Protein AF-A0A6P1SXC9-F1 (afdb_monomer)

Organism: NCBI:txid2683284

Structure (mmCIF, N/CA/C/O backbone):
data_AF-A0A6P1SXC9-F1
#
_entry.id   AF-A0A6P1SXC9-F1
#
loop_
_atom_site.group_PDB
_atom_site.id
_atom_site.type_symbol
_atom_site.label_atom_id
_atom_site.label_alt_id
_atom_site.label_comp_id
_atom_site.label_asym_id
_atom_site.label_entity_id
_atom_site.label_seq_id
_atom_site.pdbx_PDB_ins_code
_atom_site.Cartn_x
_atom_site.Cartn_y
_atom_site.Cartn_z
_atom_site.occupancy
_atom_site.B_iso_or_equiv
_atom_site.auth_seq_id
_atom_site.auth_comp_id
_atom_site.auth_asym_id
_atom_site.auth_atom_id
_atom_site.pdbx_PDB_model_num
ATOM 1 N N . MET A 1 1 ? -7.356 16.747 -55.863 1.00 46.91 1 MET A N 1
ATOM 2 C CA . MET A 1 1 ? -5.887 16.822 -55.663 1.00 46.91 1 MET A CA 1
ATOM 3 C C . MET A 1 1 ? -5.458 17.311 -54.272 1.00 46.91 1 MET A C 1
ATOM 5 O O . MET A 1 1 ? -4.449 16.839 -53.779 1.00 46.91 1 MET A O 1
ATOM 9 N N . PHE A 1 2 ? -6.205 18.170 -53.565 1.00 45.62 2 PHE A N 1
ATOM 10 C CA . PHE A 1 2 ? -5.806 18.625 -52.213 1.00 45.62 2 PHE A CA 1
ATOM 11 C C . PHE A 1 2 ? -5.822 17.536 -51.119 1.00 45.62 2 PHE A C 1
ATOM 13 O O . PHE A 1 2 ? -5.069 17.607 -50.150 1.00 45.62 2 PHE A O 1
ATOM 20 N N . ARG A 1 3 ? -6.635 16.484 -51.289 1.00 46.78 3 ARG A N 1
ATOM 21 C CA . ARG A 1 3 ? -6.726 15.356 -50.346 1.00 46.78 3 ARG A CA 1
ATOM 22 C C . ARG A 1 3 ? -5.487 14.452 -50.384 1.00 46.78 3 ARG A C 1
ATOM 24 O O . ARG A 1 3 ? -5.046 14.006 -49.336 1.00 46.78 3 ARG A O 1
ATOM 31 N N . THR A 1 4 ? -4.889 14.243 -51.559 1.00 53.31 4 THR A N 1
ATOM 32 C CA . THR A 1 4 ? -3.663 13.442 -51.724 1.00 53.31 4 THR A CA 1
ATOM 33 C C . THR A 1 4 ? -2.427 14.181 -51.212 1.00 53.31 4 THR A C 1
ATOM 35 O O . THR A 1 4 ? -1.572 13.561 -50.590 1.00 53.31 4 THR A O 1
ATOM 38 N N . LEU A 1 5 ? -2.367 15.509 -51.374 1.00 47.94 5 LEU A N 1
ATOM 39 C CA . LEU A 1 5 ? -1.286 16.340 -50.831 1.00 47.94 5 LEU A CA 1
ATOM 40 C C . LEU A 1 5 ? -1.284 16.359 -49.289 1.00 47.94 5 LEU A C 1
ATOM 42 O O . LEU A 1 5 ? -0.229 16.242 -48.674 1.00 47.94 5 LEU A O 1
ATOM 46 N N . ASN A 1 6 ? -2.463 16.425 -48.657 1.00 42.81 6 ASN A N 1
ATOM 47 C CA . ASN A 1 6 ? -2.605 16.381 -47.194 1.00 42.81 6 ASN A CA 1
ATOM 48 C C . ASN A 1 6 ? -2.262 14.991 -46.614 1.00 42.81 6 ASN A C 1
ATOM 50 O O . ASN A 1 6 ? -1.633 14.885 -45.563 1.00 42.81 6 ASN A O 1
ATOM 54 N N . THR A 1 7 ? -2.607 13.911 -47.323 1.00 53.78 7 THR A N 1
ATOM 55 C CA . THR A 1 7 ? -2.197 12.546 -46.951 1.00 53.78 7 THR A CA 1
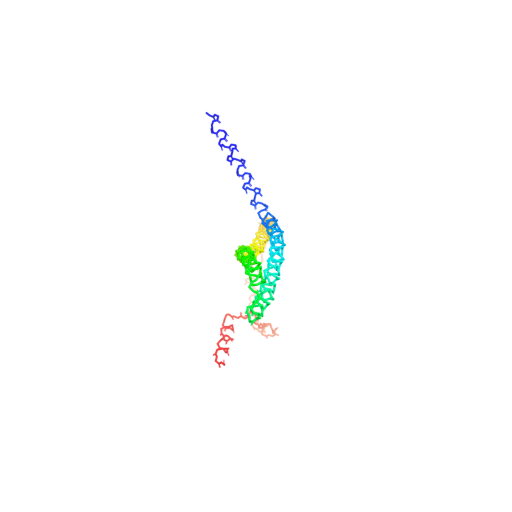ATOM 56 C C . THR A 1 7 ? -0.693 12.332 -47.126 1.00 53.78 7 THR A C 1
ATOM 58 O O . THR A 1 7 ? -0.074 11.696 -46.279 1.00 53.78 7 THR A O 1
ATOM 61 N N . LEU A 1 8 ? -0.076 12.900 -48.168 1.00 51.50 8 LEU A N 1
ATOM 62 C CA . LEU A 1 8 ? 1.375 12.847 -48.361 1.00 51.50 8 LEU A CA 1
ATOM 63 C C . LEU A 1 8 ? 2.134 13.691 -47.333 1.00 51.50 8 LEU A C 1
ATOM 65 O O . LEU A 1 8 ? 3.163 13.228 -46.859 1.00 51.50 8 LEU A O 1
ATOM 69 N N . MET A 1 9 ? 1.628 14.865 -46.932 1.00 47.53 9 MET A N 1
ATOM 70 C CA . MET A 1 9 ? 2.223 15.657 -45.845 1.00 47.53 9 MET A CA 1
ATOM 71 C C . MET A 1 9 ? 2.080 14.973 -44.485 1.00 47.53 9 MET A C 1
ATOM 73 O O . MET A 1 9 ? 3.062 14.895 -43.758 1.00 47.53 9 MET A O 1
ATOM 77 N N . ARG A 1 10 ? 0.911 14.409 -44.148 1.00 49.03 10 ARG A N 1
ATOM 78 C CA . ARG A 1 10 ? 0.750 13.595 -42.927 1.00 49.03 10 ARG A CA 1
ATOM 79 C C . ARG A 1 10 ? 1.613 12.338 -42.957 1.00 49.03 10 ARG A C 1
ATOM 81 O O . ARG A 1 10 ? 2.210 12.000 -41.949 1.00 49.03 10 ARG A O 1
ATOM 88 N N . GLY A 1 11 ? 1.730 11.684 -44.111 1.00 47.75 11 GLY A N 1
ATOM 89 C CA . GLY A 1 11 ? 2.610 10.533 -44.300 1.00 47.75 11 GLY A CA 1
ATOM 90 C C . GLY A 1 11 ? 4.098 10.896 -44.320 1.00 47.75 11 GLY A C 1
ATOM 91 O O . GLY A 1 11 ? 4.928 10.067 -43.978 1.00 47.75 11 GLY A O 1
ATOM 92 N N . ALA A 1 12 ? 4.478 12.109 -44.723 1.00 52.59 12 ALA A N 1
ATOM 93 C CA . ALA A 1 12 ? 5.856 12.601 -44.659 1.00 52.59 12 ALA A CA 1
ATOM 94 C C . ALA A 1 12 ? 6.221 13.077 -43.247 1.00 52.59 12 ALA A C 1
ATOM 96 O O . ALA A 1 12 ? 7.320 12.787 -42.797 1.00 52.59 12 ALA A O 1
ATOM 97 N N . ALA A 1 13 ? 5.296 13.726 -42.535 1.00 50.97 13 ALA A N 1
ATOM 98 C CA . ALA A 1 13 ? 5.441 14.069 -41.124 1.00 50.97 13 ALA A CA 1
ATOM 99 C C . ALA A 1 13 ? 5.528 12.806 -40.258 1.00 50.97 13 ALA A C 1
ATOM 101 O O . ALA A 1 13 ? 6.451 12.701 -39.468 1.00 50.97 13 ALA A O 1
ATOM 102 N N . ALA A 1 14 ? 4.667 11.808 -40.493 1.00 53.22 14 ALA A N 1
ATOM 103 C CA . ALA A 1 14 ? 4.742 10.509 -39.823 1.00 53.22 14 ALA A CA 1
ATOM 104 C C . ALA A 1 14 ? 6.048 9.764 -40.142 1.00 53.22 14 ALA A C 1
ATOM 106 O O . ALA A 1 14 ? 6.669 9.237 -39.234 1.00 53.22 14 ALA A O 1
ATOM 107 N N . ARG A 1 15 ? 6.520 9.783 -41.400 1.00 52.72 15 ARG A N 1
ATOM 108 C CA . ARG A 1 15 ? 7.812 9.177 -41.782 1.00 52.72 15 ARG A CA 1
ATOM 109 C C . ARG A 1 15 ? 9.021 9.928 -41.229 1.00 52.72 15 ARG A C 1
ATOM 111 O O . ARG A 1 15 ? 10.032 9.303 -40.934 1.00 52.72 15 ARG A O 1
ATOM 118 N N . GLN A 1 16 ? 8.954 11.254 -41.104 1.00 50.78 16 GLN A N 1
ATOM 119 C CA . GLN A 1 16 ? 10.001 12.026 -40.435 1.00 50.78 16 GLN A CA 1
ATOM 120 C C . GLN A 1 16 ? 9.975 11.807 -38.924 1.00 50.78 16 GLN A C 1
ATOM 122 O O . GLN A 1 16 ? 11.036 11.700 -38.326 1.00 50.78 16 GLN A O 1
ATOM 127 N N . GLU A 1 17 ? 8.798 11.684 -38.317 1.00 54.38 17 GLU A N 1
ATOM 128 C CA . GLU A 1 17 ? 8.635 11.345 -36.906 1.00 54.38 17 GLU A CA 1
ATOM 129 C C . GLU A 1 17 ? 9.135 9.919 -36.623 1.00 54.38 17 GLU A C 1
ATOM 131 O O . GLU A 1 17 ? 9.951 9.751 -35.728 1.00 54.38 17 GLU A O 1
ATOM 136 N N . GLU A 1 18 ? 8.789 8.925 -37.449 1.00 54.72 18 GLU A N 1
ATOM 137 C CA . GLU A 1 18 ? 9.357 7.564 -37.415 1.00 54.72 18 GLU A CA 1
ATOM 138 C C . GLU A 1 18 ? 10.876 7.573 -37.598 1.00 54.72 18 GLU A C 1
ATOM 140 O O . GLU A 1 18 ? 11.586 6.966 -36.807 1.00 54.72 18 GLU A O 1
ATOM 145 N N . ALA A 1 19 ? 11.410 8.309 -38.577 1.00 58.41 19 ALA A N 1
ATOM 146 C CA . ALA A 1 19 ? 12.854 8.374 -38.806 1.00 58.41 19 ALA A CA 1
ATOM 147 C C . ALA A 1 19 ? 13.611 9.075 -37.661 1.00 58.41 19 ALA A C 1
ATOM 149 O O . ALA A 1 19 ? 14.761 8.734 -37.371 1.00 58.41 19 ALA A O 1
ATOM 150 N N . LEU A 1 20 ? 12.989 10.061 -37.007 1.00 54.94 20 LEU A N 1
ATOM 151 C CA . LEU A 1 20 ? 13.527 10.713 -35.812 1.00 54.94 20 LEU A CA 1
ATOM 152 C C . LEU A 1 20 ? 13.443 9.784 -34.597 1.00 54.94 20 LEU A C 1
ATOM 154 O O . LEU A 1 20 ? 14.427 9.663 -33.868 1.00 54.94 20 LEU A O 1
ATOM 158 N N . VAL A 1 21 ? 12.317 9.095 -34.407 1.00 60.69 21 VAL A N 1
ATOM 159 C CA . VAL A 1 21 ? 12.133 8.089 -33.356 1.00 60.69 21 VAL A CA 1
ATOM 160 C C . VAL A 1 21 ? 13.137 6.957 -33.534 1.00 60.69 21 VAL A C 1
ATOM 162 O O . VAL A 1 21 ? 13.817 6.645 -32.573 1.00 60.69 21 VAL A O 1
ATOM 165 N N . ASP A 1 22 ? 13.347 6.426 -34.735 1.00 63.16 22 ASP A N 1
ATOM 166 C CA . ASP A 1 22 ? 14.348 5.388 -35.018 1.00 63.16 22 ASP A CA 1
ATOM 167 C C . ASP A 1 22 ? 15.783 5.865 -34.768 1.00 63.16 22 ASP A C 1
ATOM 169 O O . ASP A 1 22 ? 16.652 5.095 -34.345 1.00 63.16 22 ASP A O 1
ATOM 173 N N . ARG A 1 23 ? 16.057 7.152 -35.017 1.00 66.38 23 ARG A N 1
ATOM 174 C CA . ARG A 1 23 ? 17.371 7.754 -34.762 1.00 66.38 23 ARG A CA 1
ATOM 175 C C . ARG A 1 23 ? 17.649 7.927 -33.269 1.00 66.38 23 ARG A C 1
ATOM 177 O O . ARG A 1 23 ? 18.798 7.763 -32.864 1.00 66.38 23 ARG A O 1
ATOM 184 N N . PHE A 1 24 ? 16.623 8.245 -32.483 1.00 72.81 24 PHE A N 1
ATOM 185 C CA . PHE A 1 24 ? 16.708 8.485 -31.039 1.00 72.81 24 PHE A CA 1
ATOM 186 C C . PHE A 1 24 ? 16.075 7.365 -30.199 1.00 72.81 24 PHE A C 1
ATOM 188 O O . PHE A 1 24 ? 15.867 7.546 -29.003 1.00 72.81 24 PHE A O 1
ATOM 195 N N . ALA A 1 25 ? 15.778 6.203 -30.787 1.00 76.69 25 ALA A N 1
ATOM 196 C CA . ALA A 1 25 ? 14.977 5.154 -30.150 1.00 76.69 25 ALA A CA 1
ATOM 197 C C . ALA A 1 25 ? 15.617 4.655 -28.853 1.00 76.69 25 ALA A C 1
ATOM 199 O O . ALA A 1 25 ? 14.931 4.466 -27.850 1.00 76.69 25 ALA A O 1
ATOM 200 N N . VAL A 1 26 ? 16.942 4.488 -28.865 1.00 79.81 26 VAL A N 1
ATOM 201 C CA . VAL A 1 26 ? 17.725 4.066 -27.696 1.00 79.81 26 VAL A CA 1
ATOM 202 C C . VAL A 1 26 ? 17.679 5.130 -26.597 1.00 79.81 26 VAL A C 1
ATOM 204 O O . VAL A 1 26 ? 17.379 4.804 -25.452 1.00 79.81 26 VAL A O 1
ATOM 207 N N . ASP A 1 27 ? 17.894 6.401 -26.946 1.00 81.12 27 ASP A N 1
ATOM 208 C CA . ASP A 1 27 ? 17.880 7.511 -25.985 1.00 81.12 27 ASP A CA 1
ATOM 209 C C . ASP A 1 27 ? 16.478 7.719 -25.386 1.00 81.12 27 ASP A C 1
ATOM 211 O O . ASP A 1 27 ? 16.322 7.943 -24.183 1.00 81.12 27 ASP A O 1
ATOM 215 N N . LEU A 1 28 ? 15.435 7.590 -26.212 1.00 84.38 28 LEU A N 1
ATOM 216 C CA . LEU A 1 28 ? 14.043 7.657 -25.779 1.00 84.38 28 LEU A CA 1
ATOM 217 C C . LEU A 1 28 ? 13.693 6.485 -24.854 1.00 84.38 28 LEU A C 1
ATOM 219 O O . LEU A 1 28 ? 13.035 6.694 -23.835 1.00 84.38 28 LEU A O 1
ATOM 223 N N . LEU A 1 29 ? 14.143 5.268 -25.170 1.00 81.38 29 LEU A N 1
ATOM 224 C CA . LEU A 1 29 ? 13.944 4.092 -24.325 1.00 81.38 29 LEU A CA 1
ATOM 225 C C . LEU A 1 29 ? 14.641 4.253 -22.966 1.00 81.38 29 LEU A C 1
ATOM 227 O O . LEU A 1 29 ? 14.020 4.001 -21.934 1.00 81.38 29 LEU A O 1
ATOM 231 N N . ASP A 1 30 ? 15.883 4.744 -22.946 1.00 84.88 30 ASP A N 1
ATOM 232 C CA . ASP A 1 30 ? 16.608 5.069 -21.712 1.00 84.88 30 ASP A CA 1
ATOM 233 C C . ASP A 1 30 ? 15.858 6.113 -20.868 1.00 84.88 30 ASP A C 1
ATOM 235 O O . ASP A 1 30 ? 15.730 5.962 -19.647 1.00 84.88 30 ASP A O 1
ATOM 239 N N . GLN A 1 31 ? 15.316 7.158 -21.502 1.00 88.25 31 GLN A N 1
ATOM 240 C CA . GLN A 1 31 ? 14.511 8.157 -20.802 1.00 88.25 31 GLN A CA 1
ATOM 241 C C . GLN A 1 31 ? 13.229 7.543 -20.231 1.00 88.25 31 GLN A C 1
ATOM 243 O O . GLN A 1 31 ? 12.910 7.764 -19.063 1.00 88.25 31 GLN A O 1
ATOM 248 N N . LYS A 1 32 ? 12.522 6.713 -21.005 1.00 84.69 32 LYS A N 1
ATOM 249 C CA . LYS A 1 32 ? 11.312 6.030 -20.529 1.00 84.69 32 LYS A CA 1
ATOM 250 C C . LYS A 1 32 ? 11.595 5.094 -19.362 1.00 84.69 32 LYS A C 1
ATOM 252 O O . LYS A 1 32 ? 10.803 5.052 -18.424 1.00 84.69 32 LYS A O 1
ATOM 257 N N . VAL A 1 33 ? 12.737 4.409 -19.359 1.00 86.69 33 VAL A N 1
ATOM 258 C CA . VAL A 1 33 ? 13.187 3.619 -18.207 1.00 86.69 33 VAL A CA 1
ATOM 259 C C . VAL A 1 33 ? 13.347 4.506 -16.967 1.00 86.69 33 VAL A C 1
ATOM 261 O O . VAL A 1 33 ? 12.794 4.180 -15.915 1.00 86.69 33 VAL A O 1
ATOM 264 N N . ARG A 1 34 ? 14.028 5.655 -17.078 1.00 90.25 34 ARG A N 1
ATOM 265 C CA . ARG A 1 34 ? 14.203 6.605 -15.959 1.00 90.25 34 ARG A CA 1
ATOM 266 C C . ARG A 1 34 ? 12.874 7.164 -15.442 1.00 90.25 34 ARG A C 1
ATOM 268 O O . ARG A 1 34 ? 12.683 7.263 -14.225 1.00 90.25 34 ARG A O 1
ATOM 275 N N . ASP A 1 35 ? 11.947 7.488 -16.341 1.00 90.19 35 ASP A N 1
ATOM 276 C CA . ASP A 1 35 ? 10.599 7.946 -15.990 1.00 90.19 35 ASP A CA 1
ATOM 277 C C . ASP A 1 35 ? 9.848 6.853 -15.209 1.00 90.19 35 ASP A C 1
ATOM 279 O O . ASP A 1 35 ? 9.298 7.103 -14.132 1.00 90.19 35 ASP A O 1
ATOM 283 N N . CYS A 1 36 ? 9.877 5.608 -15.700 1.00 88.81 36 CYS A N 1
ATOM 284 C CA . CYS A 1 36 ? 9.244 4.473 -15.031 1.00 88.81 36 CYS A CA 1
ATOM 285 C C . CYS A 1 36 ? 9.842 4.198 -13.645 1.00 88.81 36 CYS A C 1
ATOM 287 O O . CYS A 1 36 ? 9.101 3.899 -12.709 1.00 88.81 36 CYS A O 1
ATOM 289 N N . GLU A 1 37 ? 11.158 4.327 -13.473 1.00 89.75 37 GLU A N 1
ATOM 290 C CA . GLU A 1 37 ? 11.793 4.210 -12.158 1.00 89.75 37 GLU A CA 1
ATOM 291 C C . GLU A 1 37 ? 11.338 5.296 -11.184 1.00 89.75 37 GLU A C 1
ATOM 293 O O . GLU A 1 37 ? 11.115 5.017 -10.005 1.00 89.75 37 GLU A O 1
ATOM 298 N N . THR A 1 38 ? 11.203 6.534 -11.658 1.00 92.75 38 THR A N 1
ATOM 299 C CA . THR A 1 38 ? 10.720 7.657 -10.846 1.00 92.75 38 THR A CA 1
ATOM 300 C C . THR A 1 38 ? 9.286 7.414 -10.393 1.00 92.75 38 THR A C 1
ATOM 302 O O . THR A 1 38 ? 8.992 7.511 -9.199 1.00 92.75 38 THR A O 1
ATOM 305 N N . ASN A 1 39 ? 8.424 6.969 -11.307 1.00 87.19 39 ASN A N 1
ATOM 306 C CA . ASN A 1 39 ? 7.054 6.576 -10.987 1.00 87.19 39 ASN A CA 1
ATOM 307 C C . ASN A 1 39 ? 7.009 5.399 -10.000 1.00 87.19 39 ASN A C 1
ATOM 309 O O . ASN A 1 39 ? 6.197 5.397 -9.075 1.00 87.19 39 ASN A O 1
ATOM 313 N N . LEU A 1 40 ? 7.917 4.427 -10.132 1.00 90.50 40 LEU A N 1
ATOM 314 C CA . LEU A 1 40 ? 8.028 3.313 -9.191 1.00 90.50 40 LEU A CA 1
ATOM 315 C C . LEU A 1 40 ? 8.443 3.789 -7.789 1.00 90.50 40 LEU A C 1
ATOM 317 O O . LEU A 1 40 ? 7.902 3.299 -6.798 1.00 90.50 40 LEU A O 1
ATOM 321 N N . ARG A 1 41 ? 9.369 4.753 -7.677 1.00 91.25 41 ARG A N 1
ATOM 322 C CA . ARG A 1 41 ? 9.741 5.367 -6.386 1.00 91.25 41 ARG A CA 1
ATOM 323 C C . ARG A 1 41 ? 8.546 6.083 -5.749 1.00 91.25 41 ARG A C 1
ATOM 325 O O . ARG A 1 41 ? 8.292 5.877 -4.564 1.00 91.25 41 ARG A O 1
ATOM 332 N N . ALA A 1 42 ? 7.785 6.850 -6.530 1.00 88.12 42 ALA A N 1
ATOM 333 C CA . ALA A 1 42 ? 6.569 7.508 -6.052 1.00 88.12 42 ALA A CA 1
ATOM 334 C C . ALA A 1 42 ? 5.525 6.488 -5.561 1.00 88.12 42 ALA A C 1
ATOM 336 O O . ALA A 1 42 ? 5.009 6.616 -4.453 1.00 88.12 42 ALA A O 1
ATOM 337 N N . ALA A 1 43 ? 5.292 5.413 -6.321 1.00 84.94 43 ALA A N 1
ATOM 338 C CA . ALA A 1 43 ? 4.377 4.343 -5.925 1.00 84.94 43 ALA A CA 1
ATOM 339 C C . ALA A 1 43 ? 4.812 3.644 -4.621 1.00 84.94 43 ALA A C 1
ATOM 341 O O . ALA A 1 43 ? 3.970 3.339 -3.774 1.00 84.94 43 ALA A O 1
ATOM 342 N N . LYS A 1 44 ? 6.123 3.443 -4.408 1.00 89.69 44 LYS A N 1
ATOM 343 C CA . LYS A 1 44 ? 6.660 2.920 -3.136 1.00 89.69 44 LYS A CA 1
ATOM 344 C C . LYS A 1 44 ? 6.356 3.854 -1.963 1.00 89.69 44 LYS A C 1
ATOM 346 O O . LYS A 1 44 ? 5.967 3.374 -0.900 1.00 89.69 44 LYS A O 1
ATOM 351 N N . ALA A 1 45 ? 6.488 5.167 -2.152 1.00 89.88 45 ALA A N 1
ATOM 352 C CA . ALA A 1 45 ? 6.139 6.149 -1.126 1.00 89.88 45 ALA A CA 1
ATOM 353 C C . ALA A 1 45 ? 4.635 6.118 -0.796 1.00 89.88 45 ALA A C 1
ATOM 355 O O . ALA A 1 45 ? 4.259 6.111 0.376 1.00 89.88 45 ALA A O 1
ATOM 356 N N . THR A 1 46 ? 3.769 6.000 -1.807 1.00 88.31 46 THR A N 1
ATOM 357 C CA . THR A 1 46 ? 2.322 5.827 -1.602 1.00 88.31 46 THR A CA 1
ATOM 358 C C . THR A 1 46 ? 2.000 4.544 -0.831 1.00 88.31 46 THR A C 1
ATOM 360 O O . THR A 1 46 ? 1.184 4.569 0.090 1.00 88.31 46 THR A O 1
ATOM 363 N N . LEU A 1 47 ? 2.656 3.425 -1.155 1.00 92.44 47 LEU A N 1
ATOM 364 C CA . LEU A 1 47 ? 2.497 2.173 -0.411 1.00 92.44 47 LEU A CA 1
ATOM 365 C C . LEU A 1 47 ? 2.939 2.322 1.053 1.00 92.44 47 LEU A C 1
ATOM 367 O O . LEU A 1 47 ? 2.243 1.851 1.950 1.00 92.44 47 LEU A O 1
ATOM 371 N N . ALA A 1 48 ? 4.054 3.009 1.314 1.00 90.75 48 ALA A N 1
ATOM 372 C CA . ALA A 1 48 ? 4.507 3.285 2.676 1.00 90.75 48 ALA A CA 1
ATOM 373 C C . ALA A 1 48 ? 3.476 4.114 3.465 1.00 90.75 48 ALA A C 1
ATOM 375 O O . ALA A 1 48 ? 3.177 3.788 4.616 1.00 90.75 48 ALA A O 1
ATOM 376 N N . ALA A 1 49 ? 2.871 5.126 2.835 1.00 92.44 49 ALA A N 1
ATOM 377 C CA . ALA A 1 49 ? 1.795 5.908 3.439 1.00 92.44 49 ALA A CA 1
ATOM 378 C C . ALA A 1 49 ? 0.551 5.051 3.749 1.00 92.44 49 ALA A C 1
ATOM 380 O O . ALA A 1 49 ? -0.021 5.171 4.833 1.00 92.44 49 ALA A O 1
ATOM 381 N N . LEU A 1 50 ? 0.166 4.134 2.851 1.00 92.31 50 LEU A N 1
ATOM 382 C CA . LEU A 1 50 ? -0.934 3.191 3.093 1.00 92.31 50 LEU A CA 1
ATOM 383 C C . LEU A 1 50 ? -0.639 2.230 4.251 1.00 92.31 50 LEU A C 1
ATOM 385 O O . LEU A 1 50 ? -1.516 1.998 5.078 1.00 92.31 50 LEU A O 1
ATOM 389 N N . ILE A 1 51 ? 0.585 1.706 4.346 1.00 92.19 51 ILE A N 1
ATOM 390 C CA . ILE A 1 51 ? 1.007 0.842 5.461 1.00 92.19 51 ILE A CA 1
ATOM 391 C C . ILE A 1 51 ? 1.003 1.619 6.783 1.00 92.19 51 ILE A C 1
ATOM 393 O O . ILE A 1 51 ? 0.581 1.088 7.808 1.00 92.19 51 ILE A O 1
ATOM 397 N N . SER A 1 52 ? 1.448 2.878 6.774 1.00 93.62 52 SER A N 1
ATOM 398 C CA . SER A 1 52 ? 1.376 3.746 7.953 1.00 93.62 52 SER A CA 1
ATOM 399 C C . SER A 1 52 ? -0.072 3.933 8.407 1.00 93.62 52 SER A C 1
ATOM 401 O O . SER A 1 52 ? -0.394 3.693 9.569 1.00 93.62 52 SER A O 1
ATOM 403 N N . ARG A 1 53 ? -0.974 4.247 7.467 1.00 93.62 53 ARG A N 1
ATOM 404 C CA . ARG A 1 53 ? -2.407 4.344 7.751 1.00 93.62 53 ARG A CA 1
ATOM 405 C C . ARG A 1 53 ? -2.968 3.036 8.307 1.00 93.62 53 ARG A C 1
ATOM 407 O O . ARG A 1 53 ? -3.663 3.078 9.311 1.00 93.62 53 ARG A O 1
ATOM 414 N N . HIS A 1 54 ? -2.643 1.896 7.698 1.00 96.00 54 HIS A N 1
ATOM 415 C CA . HIS A 1 54 ? -3.065 0.577 8.175 1.00 96.00 54 HIS A CA 1
ATOM 416 C C . HIS A 1 54 ? -2.697 0.363 9.645 1.00 96.00 54 HIS A C 1
ATOM 418 O O . HIS A 1 54 ? -3.551 0.003 10.444 1.00 96.00 54 HIS A O 1
ATOM 424 N N . ARG A 1 55 ? -1.445 0.660 10.019 1.00 95.75 55 ARG A N 1
ATOM 425 C CA . ARG A 1 55 ? -0.980 0.554 11.411 1.00 95.75 55 ARG A CA 1
ATOM 426 C C . ARG A 1 55 ? -1.757 1.471 12.353 1.00 95.75 55 ARG A C 1
ATOM 428 O O . ARG A 1 55 ? -2.030 1.081 13.480 1.00 95.75 55 ARG A O 1
ATOM 435 N N . THR A 1 56 ? -2.103 2.679 11.914 1.00 96.75 56 THR A N 1
ATOM 436 C CA . THR A 1 56 ? -2.922 3.599 12.714 1.00 96.75 56 THR A CA 1
ATOM 437 C C . THR A 1 56 ? -4.329 3.052 12.944 1.00 96.75 56 THR A C 1
ATOM 439 O O . THR A 1 56 ? -4.779 3.049 14.084 1.00 96.75 56 THR A O 1
ATOM 442 N N . GLU A 1 57 ? -5.003 2.556 11.903 1.00 96.69 57 GLU A N 1
ATOM 443 C CA . GLU A 1 57 ? -6.349 1.968 12.031 1.00 96.69 57 GLU A CA 1
ATOM 444 C C . GLU A 1 57 ? -6.325 0.721 12.932 1.00 96.69 57 GLU A C 1
ATOM 446 O O . GLU A 1 57 ? -7.198 0.557 13.779 1.00 96.69 57 GLU A O 1
ATOM 451 N N . GLN A 1 58 ? -5.285 -0.117 12.820 1.00 98.19 58 GLN A N 1
ATOM 452 C CA . GLN A 1 58 ? -5.096 -1.279 13.697 1.00 98.19 58 GLN A CA 1
ATOM 453 C C . GLN A 1 58 ? -4.957 -0.878 15.167 1.00 98.19 58 GLN A C 1
ATOM 455 O O . GLN A 1 58 ? -5.671 -1.412 16.005 1.00 98.19 58 GLN A O 1
ATOM 460 N N . ARG A 1 59 ? -4.112 0.112 15.483 1.00 98.25 59 ARG A N 1
ATOM 461 C CA . ARG A 1 59 ? -3.970 0.609 16.865 1.00 98.25 59 ARG A CA 1
ATOM 462 C C . ARG A 1 59 ? -5.268 1.194 17.413 1.00 98.25 59 ARG A C 1
ATOM 464 O O . ARG A 1 59 ? -5.533 1.093 18.604 1.00 98.25 59 ARG A O 1
ATOM 471 N N . GLN A 1 60 ? -6.061 1.850 16.566 1.00 97.44 60 GLN A N 1
ATOM 472 C CA . GLN A 1 60 ? -7.362 2.381 16.975 1.00 97.44 60 GLN A CA 1
ATOM 473 C C . GLN A 1 60 ? -8.347 1.254 17.289 1.00 97.44 60 GLN A C 1
ATOM 475 O O . GLN A 1 60 ? -9.046 1.333 18.293 1.00 97.44 60 GLN A O 1
ATOM 480 N N . LEU A 1 61 ? -8.374 0.204 16.467 1.00 98.56 61 LEU A N 1
ATOM 481 C CA . LEU A 1 61 ? -9.170 -0.991 16.727 1.00 98.56 61 LEU A CA 1
ATOM 482 C C . LEU A 1 61 ? -8.729 -1.696 18.020 1.00 98.56 61 LEU A C 1
ATOM 484 O O . LEU A 1 61 ? -9.577 -2.029 18.842 1.00 98.56 61 LEU A O 1
ATOM 488 N N . GLU A 1 62 ? -7.422 -1.876 18.223 1.00 98.50 62 GLU A N 1
ATOM 489 C CA . GLU A 1 62 ? -6.850 -2.439 19.456 1.00 98.50 62 GLU A CA 1
ATOM 490 C C . GLU A 1 62 ? -7.289 -1.631 20.684 1.00 98.50 62 GLU A C 1
ATOM 492 O O . GLU A 1 62 ? -7.834 -2.198 21.624 1.00 98.50 62 GLU A O 1
ATOM 497 N N . ALA A 1 63 ? -7.187 -0.299 20.636 1.00 98.12 63 ALA A N 1
ATOM 498 C CA . ALA A 1 63 ? -7.614 0.559 21.739 1.00 98.12 63 ALA A CA 1
ATOM 499 C C . ALA A 1 63 ? -9.117 0.448 22.062 1.00 98.12 63 ALA A C 1
ATOM 501 O O . ALA A 1 63 ? -9.505 0.576 23.224 1.00 98.12 63 ALA A O 1
ATOM 502 N N . VAL A 1 64 ? -9.976 0.239 21.057 1.00 98.31 64 VAL A N 1
ATOM 503 C CA . VAL A 1 64 ? -11.412 -0.004 21.281 1.00 98.31 64 VAL A CA 1
ATOM 504 C C . VAL A 1 64 ? -11.630 -1.382 21.904 1.00 98.31 64 VAL A C 1
ATOM 506 O O . VAL A 1 64 ? -12.388 -1.488 22.864 1.00 98.31 64 VAL A O 1
ATOM 509 N N . ASN A 1 65 ? -10.931 -2.414 21.423 1.00 98.50 65 ASN A N 1
ATOM 510 C CA . ASN A 1 65 ? -11.007 -3.764 21.986 1.00 98.50 65 ASN A CA 1
ATOM 511 C C . ASN A 1 65 ? -10.545 -3.813 23.449 1.00 98.50 65 ASN A C 1
ATOM 513 O O . ASN A 1 65 ? -11.200 -4.456 24.266 1.00 98.50 65 ASN A O 1
ATOM 517 N N . ASP A 1 66 ? -9.480 -3.091 23.802 1.00 98.44 66 ASP A N 1
ATOM 518 C CA . ASP A 1 66 ? -8.987 -3.011 25.182 1.00 98.44 66 ASP A CA 1
ATOM 519 C C . ASP A 1 66 ? -10.034 -2.384 26.113 1.00 98.44 66 ASP A C 1
ATOM 521 O O . ASP A 1 66 ? -10.334 -2.920 27.182 1.00 98.44 66 ASP A O 1
ATOM 525 N N . ARG A 1 67 ? -10.654 -1.273 25.689 1.00 97.69 67 ARG A N 1
ATOM 526 C CA . ARG A 1 67 ? -11.747 -0.628 26.441 1.00 97.69 67 ARG A CA 1
ATOM 527 C C . ARG A 1 67 ? -12.964 -1.532 26.562 1.00 97.69 67 ARG A C 1
ATOM 529 O O . ARG A 1 67 ? -13.607 -1.547 27.606 1.00 97.69 67 ARG A O 1
ATOM 536 N N . LEU A 1 68 ? -13.281 -2.268 25.501 1.00 97.50 68 LEU A N 1
ATOM 537 C CA . LEU A 1 68 ? -14.390 -3.208 25.483 1.00 97.50 68 LEU A CA 1
ATOM 538 C C . LEU A 1 68 ? -14.155 -4.346 26.477 1.00 97.50 68 LEU A C 1
ATOM 540 O O . LEU A 1 68 ? -15.056 -4.675 27.244 1.00 97.50 68 LEU A O 1
ATOM 544 N N . SER A 1 69 ? -12.936 -4.887 26.523 1.00 97.62 69 SER A N 1
ATOM 545 C CA . SER A 1 69 ? -12.543 -5.906 27.497 1.00 97.62 69 SER A CA 1
ATOM 546 C C . SER A 1 69 ? -12.626 -5.390 28.937 1.00 97.62 69 SER A C 1
ATOM 548 O O . SER A 1 69 ? -13.191 -6.078 29.786 1.00 97.62 69 SER A O 1
ATOM 550 N N . ASP A 1 70 ? -12.102 -4.192 29.224 1.00 96.56 70 ASP A N 1
ATOM 551 C CA . ASP A 1 70 ? -12.173 -3.585 30.566 1.00 96.56 70 ASP A CA 1
ATOM 552 C C . ASP A 1 70 ? -13.628 -3.320 30.989 1.00 96.56 70 ASP A C 1
ATOM 554 O O . ASP A 1 70 ? -14.033 -3.692 32.091 1.00 96.56 70 ASP A O 1
ATOM 558 N N . MET A 1 71 ? -14.448 -2.747 30.100 1.00 93.81 71 MET A N 1
ATOM 559 C CA . MET A 1 71 ? -15.856 -2.469 30.398 1.00 93.81 71 MET A CA 1
ATOM 560 C C . MET A 1 71 ? -16.664 -3.755 30.605 1.00 93.81 71 MET A C 1
ATOM 562 O O . MET A 1 71 ? -17.500 -3.810 31.504 1.00 93.81 71 MET A O 1
ATOM 566 N N . THR A 1 72 ? -16.387 -4.802 29.822 1.00 94.31 72 THR A N 1
ATOM 567 C CA . THR A 1 72 ? -17.036 -6.114 29.970 1.00 94.31 72 THR A CA 1
ATOM 568 C C . THR A 1 72 ? -16.696 -6.745 31.318 1.00 94.31 72 THR A C 1
ATOM 570 O O . THR A 1 72 ? -17.603 -7.159 32.036 1.00 94.31 72 THR A O 1
ATOM 573 N N . ALA A 1 73 ? -15.422 -6.730 31.726 1.00 96.06 73 ALA A N 1
ATOM 574 C CA . ALA A 1 73 ? -15.009 -7.244 33.032 1.00 96.06 73 ALA A CA 1
ATOM 575 C C . ALA A 1 73 ? -15.712 -6.509 34.191 1.00 96.06 73 ALA A C 1
ATOM 577 O O . ALA A 1 73 ? -16.258 -7.140 35.097 1.00 96.06 73 ALA A O 1
ATOM 578 N N . ARG A 1 74 ? -15.787 -5.172 34.130 1.00 93.25 74 ARG A N 1
ATOM 579 C CA . ARG A 1 74 ? -16.506 -4.361 35.130 1.00 93.25 74 ARG A CA 1
ATOM 580 C C . ARG A 1 74 ? -18.012 -4.624 35.132 1.00 93.25 74 ARG A C 1
ATOM 582 O O . ARG A 1 74 ? -18.628 -4.636 36.197 1.00 93.25 74 ARG A O 1
ATOM 589 N N . ALA A 1 75 ? -18.615 -4.833 33.961 1.00 92.38 75 ALA A N 1
ATOM 590 C CA . ALA A 1 75 ? -20.032 -5.170 33.842 1.00 92.38 75 ALA A CA 1
ATOM 591 C C . ALA A 1 75 ? -20.344 -6.521 34.505 1.00 92.38 75 ALA A C 1
ATOM 593 O O . ALA A 1 75 ? -21.337 -6.638 35.222 1.00 92.38 75 ALA A O 1
ATOM 594 N N . GLU A 1 76 ? -19.476 -7.521 34.324 1.00 93.56 76 GLU A N 1
ATOM 595 C CA . GLU A 1 76 ? -19.601 -8.827 34.979 1.00 93.56 76 GLU A CA 1
ATOM 596 C C . GLU A 1 76 ? -19.478 -8.733 36.505 1.00 93.56 76 GLU A C 1
ATOM 598 O O . GLU A 1 76 ? -20.218 -9.403 37.229 1.00 93.56 76 GLU A O 1
ATOM 603 N N . GLU A 1 77 ? -18.564 -7.904 37.015 1.00 94.94 77 GLU A N 1
ATOM 604 C CA . GLU A 1 77 ? -18.439 -7.636 38.453 1.00 94.94 77 GLU A CA 1
ATOM 605 C C . GLU A 1 77 ? -19.691 -6.952 39.015 1.00 94.94 77 GLU A C 1
ATOM 607 O O . GLU A 1 77 ? -20.225 -7.390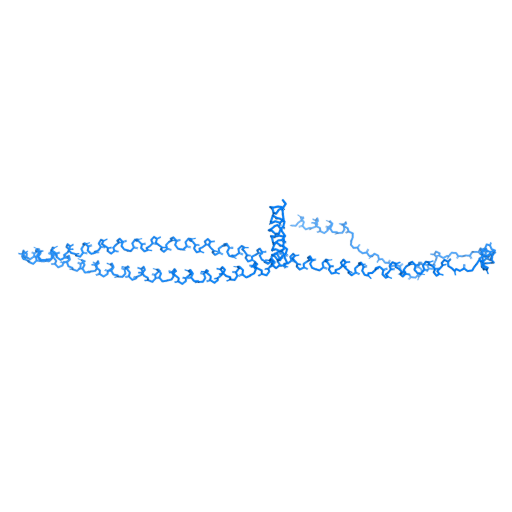 40.036 1.00 94.94 77 GLU A O 1
ATOM 612 N N . ALA A 1 78 ? -20.208 -5.929 38.327 1.00 90.81 78 ALA A N 1
ATOM 613 C CA . ALA A 1 78 ? -21.439 -5.241 38.715 1.00 90.81 78 ALA A CA 1
ATOM 614 C C . ALA A 1 78 ? -22.655 -6.184 38.711 1.00 90.81 78 ALA A C 1
ATOM 616 O O . ALA A 1 78 ? -23.494 -6.113 39.612 1.00 90.81 78 ALA A O 1
ATOM 617 N N . LEU A 1 79 ? -22.719 -7.103 37.742 1.00 91.56 79 LEU A N 1
ATOM 618 C CA . LEU A 1 79 ? -23.765 -8.120 37.655 1.00 91.56 79 LEU A CA 1
ATOM 619 C C . LEU A 1 79 ? -23.695 -9.098 38.833 1.00 91.56 79 LEU A C 1
ATOM 621 O O . LEU A 1 79 ? -24.717 -9.371 39.460 1.00 91.56 79 LEU A O 1
ATOM 625 N N . LYS A 1 80 ? -22.494 -9.574 39.191 1.00 95.56 80 LYS A N 1
ATOM 626 C CA . LYS A 1 80 ? -22.279 -10.432 40.373 1.00 95.56 80 LYS A CA 1
ATOM 627 C C . LYS A 1 80 ? -22.643 -9.723 41.679 1.00 95.56 80 LYS A C 1
ATOM 629 O O . LYS A 1 80 ? -23.108 -10.372 42.611 1.00 95.56 80 LYS A O 1
ATOM 634 N N . ALA A 1 81 ? -22.440 -8.409 41.744 1.00 95.25 81 ALA A N 1
ATOM 635 C CA . ALA A 1 81 ? -22.788 -7.581 42.895 1.00 95.25 81 ALA A CA 1
ATOM 636 C C . ALA A 1 81 ? -24.278 -7.179 42.951 1.00 95.25 81 ALA A C 1
ATOM 638 O O . ALA A 1 81 ? -24.686 -6.533 43.914 1.00 95.25 81 ALA A O 1
ATOM 639 N N . GLY A 1 82 ? -25.090 -7.532 41.944 1.00 93.19 82 GLY A N 1
ATOM 640 C CA . GLY A 1 82 ? -26.515 -7.182 41.887 1.00 93.19 82 GLY A CA 1
ATOM 641 C C . GLY A 1 82 ? -26.792 -5.690 41.657 1.00 93.19 82 GLY A C 1
ATOM 642 O O . GLY A 1 82 ? -27.873 -5.207 41.983 1.00 93.19 82 GLY A O 1
ATOM 643 N N . ALA A 1 83 ? -25.829 -4.936 41.120 1.00 93.31 83 ALA A N 1
ATOM 644 C CA . ALA A 1 83 ? -25.964 -3.500 40.883 1.00 93.31 83 ALA A CA 1
ATOM 645 C C . ALA A 1 83 ? -26.627 -3.211 39.520 1.00 93.31 83 ALA A C 1
ATOM 647 O O . ALA A 1 83 ? -25.967 -2.756 38.585 1.00 93.31 83 ALA A O 1
ATOM 648 N N . GLU A 1 84 ? -27.931 -3.479 39.403 1.00 89.31 84 GLU A N 1
ATOM 649 C CA . GLU A 1 84 ? -28.689 -3.436 38.135 1.00 89.31 84 GLU A CA 1
ATOM 650 C C . GLU A 1 84 ? -28.545 -2.111 37.357 1.00 89.31 84 GLU A C 1
ATOM 652 O O . GLU A 1 84 ? -28.297 -2.130 36.150 1.00 89.31 84 GLU A O 1
ATOM 657 N N . ASP A 1 85 ? -28.593 -0.960 38.037 1.00 89.62 85 ASP A N 1
ATOM 658 C CA . ASP A 1 85 ? -28.415 0.359 37.405 1.00 89.62 85 ASP A CA 1
ATOM 659 C C . ASP A 1 85 ? -27.030 0.531 36.755 1.00 89.62 85 ASP A C 1
ATOM 661 O O . ASP A 1 85 ? -26.889 1.193 35.721 1.00 89.62 85 ASP A O 1
ATOM 665 N N . LEU A 1 86 ? -25.984 -0.042 37.365 1.00 89.06 86 LEU A N 1
ATOM 666 C CA . LEU A 1 86 ? -24.621 -0.001 36.830 1.00 89.06 86 LEU A CA 1
ATOM 667 C C . LEU A 1 86 ? -24.459 -0.976 35.665 1.00 89.06 86 LEU A C 1
ATOM 669 O O . LEU A 1 86 ? -23.805 -0.633 34.682 1.00 89.06 86 LEU A O 1
ATOM 673 N N . VAL A 1 87 ? -25.096 -2.147 35.742 1.00 89.81 87 VAL A N 1
ATOM 674 C CA . VAL A 1 87 ? -25.123 -3.127 34.650 1.00 89.81 87 VAL A CA 1
ATOM 675 C C . VAL A 1 87 ? -25.784 -2.532 33.410 1.00 89.81 87 VAL A C 1
ATOM 677 O O . VAL A 1 87 ? -25.228 -2.645 32.321 1.00 89.81 87 VAL A O 1
ATOM 680 N N . LEU A 1 88 ? -26.922 -1.844 33.558 1.00 89.38 88 LEU A N 1
ATOM 681 C CA . LEU A 1 88 ? -27.613 -1.223 32.426 1.00 89.38 88 LEU A CA 1
ATOM 682 C C . LEU A 1 88 ? -26.734 -0.171 31.731 1.00 89.38 88 LEU A C 1
ATOM 684 O O . LEU A 1 88 ? -26.639 -0.154 30.503 1.00 89.38 88 LEU A O 1
ATOM 688 N N . LYS A 1 89 ? -26.047 0.677 32.507 1.00 90.88 89 LYS A N 1
ATOM 689 C CA . LYS A 1 89 ? -25.105 1.674 31.971 1.00 90.88 89 LYS A CA 1
ATOM 690 C C . LYS A 1 89 ? -23.904 1.023 31.287 1.00 90.88 89 LYS A C 1
ATOM 692 O O . LYS A 1 89 ? -23.502 1.466 30.214 1.00 90.88 89 LYS A O 1
ATOM 697 N N . ALA A 1 90 ? -23.344 -0.028 31.884 1.00 91.38 90 ALA A N 1
ATOM 698 C CA . ALA A 1 90 ? -22.227 -0.757 31.297 1.00 91.38 90 ALA A CA 1
ATOM 699 C C . ALA A 1 90 ? -22.636 -1.448 29.987 1.00 91.38 90 ALA A C 1
ATOM 701 O O . ALA A 1 90 ? -21.902 -1.368 29.009 1.00 91.38 90 ALA A O 1
ATOM 702 N N . ALA A 1 91 ? -23.834 -2.037 29.925 1.00 90.75 91 ALA A N 1
ATOM 703 C CA . ALA A 1 91 ? -24.374 -2.645 28.711 1.00 90.75 91 ALA A CA 1
ATOM 704 C C . ALA A 1 91 ? -24.553 -1.622 27.575 1.00 90.75 91 ALA A C 1
ATOM 706 O O . ALA A 1 91 ? -24.198 -1.910 26.434 1.00 90.75 91 ALA A O 1
ATOM 707 N N . GLN A 1 92 ? -25.044 -0.415 27.881 1.00 93.25 92 GLN A N 1
ATOM 708 C CA . GLN A 1 92 ? -25.130 0.677 26.903 1.00 93.25 92 GLN A CA 1
ATOM 709 C C . GLN A 1 92 ? -23.743 1.075 26.377 1.00 93.25 92 GLN A C 1
ATOM 711 O O . GLN A 1 92 ? -23.544 1.138 25.165 1.00 93.25 92 GLN A O 1
ATOM 716 N N . ALA A 1 93 ? -22.767 1.265 27.270 1.00 92.81 93 ALA A N 1
ATOM 717 C CA . ALA A 1 93 ? -21.399 1.609 26.883 1.00 92.81 93 ALA A CA 1
ATOM 718 C C . ALA A 1 93 ? -20.721 0.501 26.055 1.00 92.81 93 ALA A C 1
ATOM 720 O O . ALA A 1 93 ? -20.022 0.793 25.086 1.00 92.81 93 ALA A O 1
ATOM 721 N N . ILE A 1 94 ? -20.941 -0.772 26.401 1.00 95.25 94 ILE A N 1
ATOM 722 C CA . ILE A 1 94 ? -20.444 -1.917 25.625 1.00 95.25 94 ILE A CA 1
ATOM 723 C C . ILE A 1 94 ? -21.060 -1.908 24.227 1.00 95.25 94 ILE A C 1
ATOM 725 O O . ILE A 1 94 ? -20.318 -2.000 23.255 1.00 95.25 94 ILE A O 1
ATOM 729 N N . ALA A 1 95 ? -22.376 -1.715 24.101 1.00 95.94 95 ALA A N 1
ATOM 730 C CA . ALA A 1 95 ? -23.038 -1.660 22.798 1.00 95.94 95 ALA A CA 1
ATOM 731 C C . ALA A 1 95 ? -22.488 -0.526 21.908 1.00 95.94 95 ALA A C 1
ATOM 733 O O . ALA A 1 95 ? -22.302 -0.706 20.704 1.00 95.94 95 ALA A O 1
ATOM 734 N N . GLU A 1 96 ? -22.186 0.643 22.478 1.00 95.06 96 GLU A N 1
ATOM 735 C CA . GLU A 1 96 ? -21.526 1.737 21.752 1.00 95.06 96 GLU A CA 1
ATOM 736 C C . GLU A 1 96 ? -20.110 1.351 21.289 1.00 95.06 96 GLU A C 1
ATOM 738 O O . GLU A 1 96 ? -19.768 1.554 20.120 1.00 95.06 96 GLU A O 1
ATOM 743 N N . LEU A 1 97 ? -19.308 0.740 22.170 1.00 96.44 97 LEU A N 1
ATOM 744 C CA . LEU A 1 97 ? -17.956 0.272 21.846 1.00 96.44 97 LEU A CA 1
ATOM 745 C C . LEU A 1 97 ? -17.960 -0.847 20.792 1.00 96.44 97 LEU A C 1
ATOM 747 O O . LEU A 1 97 ? -17.081 -0.865 19.933 1.00 96.44 97 LEU A O 1
ATOM 751 N N . GLU A 1 98 ? -18.941 -1.752 20.808 1.00 97.81 98 GLU A N 1
ATOM 752 C CA . GLU A 1 98 ? -19.106 -2.800 19.792 1.00 97.81 98 GLU A CA 1
ATOM 753 C C . GLU A 1 98 ? -19.411 -2.214 18.413 1.00 97.81 98 GLU A C 1
ATOM 755 O O . GLU A 1 98 ? -18.785 -2.594 17.422 1.00 97.81 98 GLU A O 1
ATOM 760 N N . ASN A 1 99 ? -20.316 -1.235 18.348 1.00 96.75 99 ASN A N 1
ATOM 761 C CA . ASN A 1 99 ? -20.623 -0.534 17.103 1.00 96.75 99 ASN A CA 1
ATOM 762 C C . ASN A 1 99 ? -19.401 0.228 16.560 1.00 96.75 99 ASN A C 1
ATOM 764 O O . ASN A 1 99 ? -19.145 0.231 15.345 1.00 96.75 99 ASN A O 1
ATOM 768 N N . GLU A 1 100 ? -18.614 0.861 17.441 1.00 96.81 100 GLU A N 1
ATOM 769 C CA . GLU A 1 100 ? -17.354 1.488 17.037 1.00 96.81 100 GLU A CA 1
ATOM 770 C C . GLU A 1 100 ? -16.354 0.438 16.535 1.00 96.81 100 GLU A C 1
ATOM 772 O O . GLU A 1 100 ? -15.804 0.606 15.442 1.00 96.81 100 GLU A O 1
ATOM 777 N N . ARG A 1 101 ? -16.148 -0.658 17.278 1.00 98.31 101 ARG A N 1
ATOM 778 C CA . ARG A 1 101 ? -15.255 -1.765 16.902 1.00 98.31 101 ARG A CA 1
ATOM 779 C C . ARG A 1 101 ? -15.583 -2.273 15.506 1.00 98.31 101 ARG A C 1
ATOM 781 O O . ARG A 1 101 ? -14.684 -2.365 14.676 1.00 98.31 101 ARG A O 1
ATOM 788 N N . ASP A 1 102 ? -16.850 -2.544 15.217 1.00 98.19 102 ASP A N 1
ATOM 789 C CA . ASP A 1 102 ? -17.280 -3.067 13.919 1.00 98.19 102 ASP A CA 1
ATOM 790 C C . ASP A 1 102 ? -17.000 -2.075 12.779 1.00 98.19 102 ASP A C 1
ATOM 792 O O . ASP A 1 102 ? -16.613 -2.459 11.670 1.00 98.19 102 ASP A O 1
ATOM 796 N N . THR A 1 103 ? -17.138 -0.777 13.051 1.00 97.44 103 THR A N 1
ATOM 797 C CA . THR A 1 103 ? -16.786 0.283 12.098 1.00 97.44 103 THR A CA 1
ATOM 798 C C . THR A 1 103 ? -15.274 0.337 11.856 1.00 97.44 103 THR A C 1
ATOM 800 O O . THR A 1 103 ? -14.830 0.422 10.706 1.00 97.44 103 THR A O 1
ATOM 803 N N . ARG A 1 104 ? -14.465 0.242 12.920 1.00 96.25 104 ARG A N 1
ATOM 804 C CA . ARG A 1 104 ? -12.992 0.219 12.843 1.00 96.25 104 ARG A CA 1
ATOM 805 C C . ARG A 1 104 ? -12.480 -1.034 12.142 1.00 96.25 104 ARG A C 1
ATOM 807 O O . ARG A 1 104 ? -11.590 -0.935 11.303 1.00 96.25 104 ARG A O 1
ATOM 814 N N . GLN A 1 105 ? -13.079 -2.186 12.417 1.00 98.38 105 GLN A N 1
ATOM 815 C CA . GLN A 1 105 ? -12.750 -3.462 11.791 1.00 98.38 105 GLN A CA 1
ATOM 816 C C . GLN A 1 105 ? -12.920 -3.383 10.267 1.00 98.38 105 GLN A C 1
ATOM 818 O O . GLN A 1 105 ? -11.983 -3.667 9.520 1.00 98.38 105 GLN A O 1
ATOM 823 N N . LYS A 1 106 ? -14.059 -2.857 9.793 1.00 98.12 106 LYS A N 1
ATOM 824 C CA . LYS A 1 106 ? -14.293 -2.606 8.358 1.00 98.12 106 LYS A CA 1
ATOM 825 C C . LYS A 1 106 ? -13.276 -1.628 7.759 1.00 98.12 106 LYS A C 1
ATOM 827 O O . LYS A 1 106 ? -12.867 -1.774 6.603 1.00 98.12 106 LYS A O 1
ATOM 832 N N . ALA A 1 107 ? -12.859 -0.613 8.520 1.00 95.62 107 ALA A N 1
ATOM 833 C CA . ALA A 1 107 ? -11.838 0.333 8.077 1.00 95.62 107 ALA A CA 1
ATOM 834 C C . ALA A 1 107 ? -10.465 -0.343 7.915 1.00 95.62 107 ALA A C 1
ATOM 836 O O . ALA A 1 107 ? -9.815 -0.135 6.884 1.00 95.62 107 ALA A O 1
ATOM 837 N N . VAL A 1 108 ? -10.060 -1.181 8.878 1.00 98.44 108 VAL A N 1
ATOM 838 C CA . VAL A 1 108 ? -8.836 -1.994 8.808 1.00 98.44 108 VAL A CA 1
ATOM 839 C C . VAL A 1 108 ? -8.876 -2.882 7.569 1.00 98.44 108 VAL A C 1
ATOM 841 O O . VAL A 1 108 ? -8.013 -2.725 6.709 1.00 98.44 108 VAL A O 1
ATOM 844 N N . GLU A 1 109 ? -9.920 -3.697 7.401 1.00 98.31 109 GLU A N 1
ATOM 845 C CA . GLU A 1 109 ? -10.094 -4.601 6.251 1.00 98.31 109 GLU A CA 1
ATOM 846 C C . GLU A 1 109 ? -9.994 -3.863 4.906 1.00 98.31 109 GLU A C 1
ATOM 848 O O . GLU A 1 109 ? -9.278 -4.278 3.989 1.00 98.31 109 GLU A O 1
ATOM 853 N N . SER A 1 110 ? -10.648 -2.703 4.799 1.00 97.50 110 SER A N 1
ATOM 854 C CA . SER A 1 110 ? -10.591 -1.853 3.607 1.00 97.50 110 SER A CA 1
ATOM 855 C C . SER A 1 110 ? -9.179 -1.337 3.306 1.00 97.50 110 SER A C 1
ATOM 857 O O . SER A 1 110 ? -8.784 -1.216 2.138 1.00 97.50 110 SER A O 1
ATOM 859 N N . VAL A 1 111 ? -8.400 -0.967 4.327 1.00 95.56 111 VAL A N 1
ATOM 860 C CA . VAL A 1 111 ? -7.005 -0.545 4.132 1.00 95.56 111 VAL A CA 1
ATOM 861 C C . VAL A 1 111 ? -6.115 -1.747 3.813 1.00 95.56 111 VAL A C 1
ATOM 863 O O . VAL A 1 111 ? -5.288 -1.631 2.909 1.00 95.56 111 VAL A O 1
ATOM 866 N N . THR A 1 112 ? -6.305 -2.897 4.464 1.00 98.25 112 THR A N 1
ATOM 867 C CA . THR A 1 112 ? -5.562 -4.140 4.193 1.00 98.25 112 THR A CA 1
ATOM 868 C C . THR A 1 112 ? -5.685 -4.533 2.721 1.00 98.25 112 THR A C 1
ATOM 870 O O . THR A 1 112 ? -4.676 -4.610 2.018 1.00 98.25 112 THR A O 1
ATOM 873 N N . ALA A 1 113 ? -6.913 -4.607 2.198 1.00 97.56 113 ALA A N 1
ATOM 874 C CA . ALA A 1 113 ? -7.165 -4.933 0.793 1.00 97.56 113 ALA A CA 1
ATOM 875 C C . ALA A 1 113 ? -6.568 -3.904 -0.192 1.00 97.56 113 ALA A C 1
ATOM 877 O O . ALA A 1 113 ? -6.274 -4.211 -1.350 1.00 97.56 113 ALA A O 1
ATOM 878 N N . ARG A 1 114 ? -6.403 -2.640 0.220 1.00 96.31 114 ARG A N 1
ATOM 879 C CA . ARG A 1 114 ? -5.709 -1.619 -0.588 1.00 96.31 114 ARG A CA 1
ATOM 880 C C . ARG A 1 114 ? -4.194 -1.802 -0.561 1.00 96.31 114 ARG A C 1
ATOM 882 O O . ARG A 1 114 ? -3.563 -1.647 -1.604 1.00 96.31 114 ARG A O 1
ATOM 889 N N . VAL A 1 115 ? -3.621 -2.132 0.596 1.00 95.69 115 VAL A N 1
ATOM 890 C CA . VAL A 1 115 ? -2.185 -2.414 0.748 1.00 95.69 115 VAL A CA 1
ATOM 891 C C . VAL A 1 115 ? -1.783 -3.613 -0.110 1.00 95.69 115 VAL A C 1
ATOM 893 O O . VAL A 1 115 ? -0.803 -3.516 -0.846 1.00 95.69 115 VAL A O 1
ATOM 896 N N . GLU A 1 116 ? -2.548 -4.702 -0.071 1.00 95.62 116 GLU A N 1
ATOM 897 C CA . GLU A 1 1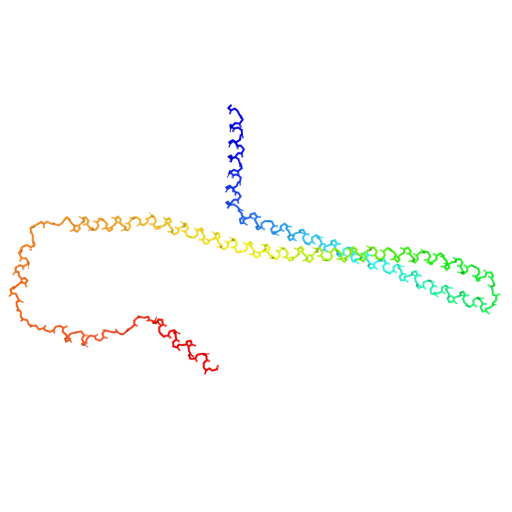16 ? -2.283 -5.916 -0.856 1.00 95.62 116 GLU A CA 1
ATOM 898 C C . GLU A 1 116 ? -2.330 -5.644 -2.362 1.00 95.62 116 GLU A C 1
ATOM 900 O O . GLU A 1 116 ? -1.344 -5.862 -3.064 1.00 95.62 116 GLU A O 1
ATOM 905 N N . ARG A 1 117 ? -3.411 -5.027 -2.858 1.00 95.19 117 ARG A N 1
ATOM 906 C CA . ARG A 1 117 ? -3.523 -4.657 -4.282 1.00 95.19 117 ARG A CA 1
ATOM 907 C C . ARG A 1 117 ? -2.393 -3.742 -4.755 1.00 95.19 117 ARG A C 1
ATOM 909 O O . ARG A 1 117 ? -1.942 -3.853 -5.901 1.00 95.19 117 ARG A O 1
ATOM 916 N N . MET A 1 118 ? -1.953 -2.818 -3.900 1.00 91.56 118 MET A N 1
ATOM 917 C CA . MET A 1 118 ? -0.852 -1.912 -4.213 1.00 91.56 118 MET A CA 1
ATOM 918 C C . MET A 1 118 ? 0.490 -2.650 -4.249 1.00 91.56 118 MET A C 1
ATOM 920 O O . MET A 1 118 ? 1.269 -2.399 -5.164 1.00 91.56 118 MET A O 1
ATOM 924 N N . ARG A 1 119 ? 0.743 -3.588 -3.323 1.00 94.00 119 ARG A N 1
ATOM 925 C CA . ARG A 1 119 ? 1.932 -4.460 -3.344 1.00 94.00 119 ARG A CA 1
ATOM 926 C C . ARG A 1 119 ? 2.008 -5.263 -4.636 1.00 94.00 119 ARG A C 1
ATOM 928 O O . ARG A 1 119 ? 2.998 -5.150 -5.350 1.00 94.00 119 ARG A O 1
ATOM 935 N N . ASP A 1 120 ? 0.930 -5.948 -4.999 1.00 92.31 120 ASP A N 1
ATOM 936 C CA . ASP A 1 120 ? 0.886 -6.756 -6.219 1.00 92.31 120 ASP A CA 1
ATOM 937 C C . ASP A 1 120 ? 1.129 -5.917 -7.479 1.00 92.31 120 ASP A C 1
ATOM 939 O O . ASP A 1 120 ? 1.830 -6.319 -8.411 1.00 92.31 120 ASP A O 1
ATOM 943 N N . SER A 1 121 ? 0.536 -4.722 -7.524 1.00 88.94 121 SER A N 1
ATOM 944 C CA . SER A 1 121 ? 0.710 -3.798 -8.646 1.00 88.94 121 SER A CA 1
ATOM 945 C C . SER A 1 121 ? 2.139 -3.268 -8.723 1.00 88.94 121 SER A C 1
ATOM 947 O O . SER A 1 121 ? 2.689 -3.146 -9.820 1.00 88.94 121 SER A O 1
ATOM 949 N N . LEU A 1 122 ? 2.752 -2.999 -7.571 1.00 92.94 122 LEU A N 1
ATOM 950 C CA . LEU A 1 122 ? 4.126 -2.532 -7.465 1.00 92.94 122 LEU A C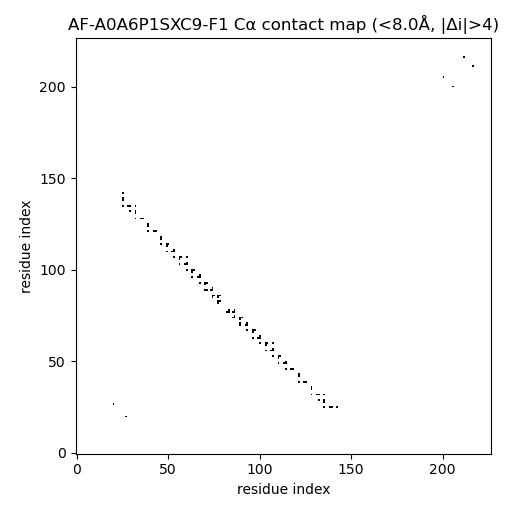A 1
ATOM 951 C C . LEU A 1 122 ? 5.129 -3.612 -7.876 1.00 92.94 122 LEU A C 1
ATOM 953 O O . LEU A 1 122 ? 6.073 -3.304 -8.600 1.00 92.94 122 LEU A O 1
ATOM 957 N N . ASP A 1 123 ? 4.896 -4.867 -7.500 1.00 90.62 123 ASP A N 1
ATOM 958 C CA . ASP A 1 123 ? 5.740 -5.996 -7.892 1.00 90.62 123 ASP A CA 1
ATOM 959 C C . ASP A 1 123 ? 5.681 -6.240 -9.402 1.00 90.62 123 ASP A C 1
ATOM 961 O O . ASP A 1 123 ? 6.719 -6.387 -10.055 1.00 90.62 123 ASP A O 1
ATOM 965 N N . ARG A 1 124 ? 4.480 -6.195 -9.997 1.00 89.56 124 ARG A N 1
ATOM 966 C CA . ARG A 1 124 ? 4.321 -6.261 -11.459 1.00 89.56 124 ARG A CA 1
ATOM 967 C C . ARG A 1 124 ? 5.027 -5.105 -12.163 1.00 89.56 124 ARG A C 1
ATOM 969 O O . ARG A 1 124 ? 5.718 -5.324 -13.157 1.00 89.56 124 ARG A O 1
ATOM 976 N N . ALA A 1 125 ? 4.863 -3.879 -11.665 1.00 84.06 125 ALA A N 1
ATOM 977 C CA . ALA A 1 125 ? 5.529 -2.708 -12.227 1.00 84.06 125 ALA A CA 1
ATOM 978 C C . ALA A 1 125 ? 7.056 -2.819 -12.106 1.00 84.06 125 ALA A C 1
ATOM 980 O O . ALA A 1 125 ? 7.770 -2.509 -13.056 1.00 84.06 125 ALA A O 1
ATOM 981 N N . HIS A 1 126 ? 7.558 -3.312 -10.974 1.00 90.12 126 HIS A N 1
ATOM 982 C CA . HIS A 1 126 ? 8.983 -3.496 -10.745 1.00 90.12 126 HIS A CA 1
ATOM 983 C C . HIS A 1 126 ? 9.602 -4.494 -11.727 1.00 90.12 126 HIS A C 1
ATOM 985 O O . HIS A 1 126 ? 10.604 -4.157 -12.355 1.00 90.12 126 HIS A O 1
ATOM 991 N N . ARG A 1 127 ? 8.980 -5.668 -11.919 1.00 91.50 127 ARG A N 1
ATOM 992 C CA . ARG A 1 127 ? 9.431 -6.669 -12.906 1.00 91.50 127 ARG A CA 1
ATOM 993 C C . ARG A 1 127 ? 9.506 -6.071 -14.311 1.00 91.50 127 ARG A C 1
ATOM 995 O O . ARG A 1 127 ? 10.559 -6.110 -14.931 1.00 91.50 127 ARG A O 1
ATOM 1002 N N . ARG A 1 128 ? 8.451 -5.372 -14.745 1.00 86.44 128 ARG A N 1
ATOM 1003 C CA . ARG A 1 128 ? 8.421 -4.695 -16.055 1.00 86.44 128 ARG A CA 1
ATOM 1004 C C . ARG A 1 128 ? 9.536 -3.660 -16.222 1.00 86.44 128 ARG A C 1
ATOM 1006 O O . ARG A 1 128 ? 10.085 -3.531 -17.308 1.00 86.44 128 ARG A O 1
ATOM 1013 N N . VAL A 1 129 ? 9.873 -2.911 -15.170 1.00 88.38 129 VAL A N 1
ATOM 1014 C CA . VAL A 1 129 ? 10.991 -1.951 -15.210 1.00 88.38 129 VAL A CA 1
ATOM 1015 C C . VAL A 1 129 ? 12.336 -2.665 -15.334 1.00 88.38 129 VAL A C 1
ATOM 1017 O O . VAL A 1 129 ? 13.213 -2.176 -16.042 1.00 88.38 129 VAL A O 1
ATOM 1020 N N . VAL A 1 130 ? 12.512 -3.814 -14.677 1.00 88.81 130 VAL A N 1
ATOM 1021 C CA . VAL A 1 130 ? 13.718 -4.643 -14.832 1.00 88.81 130 VAL A CA 1
ATOM 1022 C C . VAL A 1 130 ? 13.836 -5.154 -16.267 1.00 88.81 130 VAL A C 1
ATOM 1024 O O . VAL A 1 130 ? 14.892 -4.978 -16.874 1.00 88.81 130 VAL A O 1
ATOM 1027 N N . ASP A 1 131 ? 12.752 -5.680 -16.834 1.00 85.12 131 ASP A N 1
ATOM 1028 C CA . ASP A 1 131 ? 12.728 -6.172 -18.215 1.00 85.12 131 ASP A CA 1
ATOM 1029 C C . ASP A 1 131 ? 13.044 -5.044 -19.213 1.00 85.12 131 ASP A C 1
ATOM 1031 O O . ASP A 1 131 ? 13.886 -5.198 -20.098 1.00 85.12 131 ASP A O 1
ATOM 1035 N N . LEU A 1 132 ? 12.443 -3.859 -19.030 1.00 86.44 132 LEU A N 1
ATOM 1036 C CA . LEU A 1 132 ? 12.713 -2.681 -19.864 1.00 86.44 132 LEU A CA 1
ATOM 1037 C C . LEU A 1 132 ? 14.170 -2.216 -19.772 1.00 86.44 132 LEU A C 1
ATOM 1039 O O . LEU A 1 132 ? 14.748 -1.832 -20.785 1.00 86.44 132 LEU A O 1
ATOM 1043 N N . ARG A 1 133 ? 14.787 -2.267 -18.585 1.00 87.75 133 ARG A N 1
ATOM 1044 C CA . ARG A 1 133 ? 16.216 -1.949 -18.414 1.00 87.75 133 ARG A CA 1
ATOM 1045 C C . ARG A 1 133 ? 17.109 -2.920 -19.181 1.00 87.75 133 ARG A C 1
ATOM 1047 O O . ARG A 1 133 ? 18.074 -2.488 -19.806 1.00 87.75 133 ARG A O 1
ATOM 1054 N N . GLN A 1 1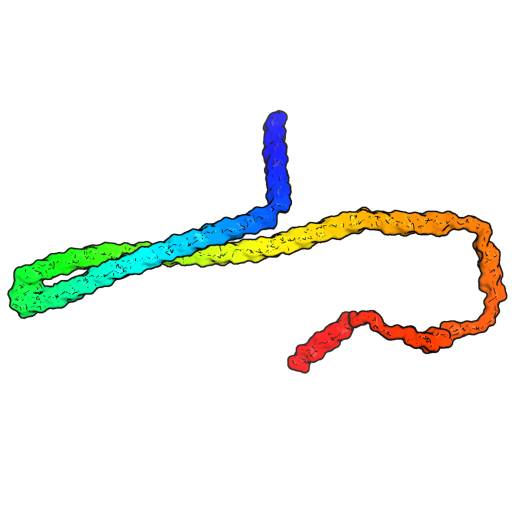34 ? 16.801 -4.215 -19.134 1.00 87.56 134 GLN A N 1
ATOM 1055 C CA . GLN A 1 134 ? 17.552 -5.231 -19.874 1.00 87.56 134 GLN A CA 1
ATOM 1056 C C . GLN A 1 134 ? 17.391 -5.042 -21.387 1.00 87.56 134 GLN A C 1
ATOM 1058 O O . GLN A 1 134 ? 18.385 -5.034 -22.113 1.00 87.56 134 GLN A O 1
ATOM 1063 N N . ALA A 1 135 ? 16.164 -4.794 -21.852 1.00 82.19 135 ALA A N 1
ATOM 1064 C CA . ALA A 1 135 ? 15.888 -4.487 -23.252 1.00 82.19 135 ALA A CA 1
ATOM 1065 C C . ALA A 1 135 ? 16.620 -3.217 -23.721 1.00 82.19 135 ALA A C 1
ATOM 1067 O O . ALA A 1 135 ? 17.198 -3.212 -24.805 1.00 82.19 135 ALA A O 1
ATOM 1068 N N . ALA A 1 136 ? 16.664 -2.168 -22.891 1.00 85.19 136 ALA A N 1
ATOM 1069 C CA . ALA A 1 136 ? 17.405 -0.940 -23.180 1.00 85.19 136 ALA A CA 1
ATOM 1070 C C . ALA A 1 136 ? 18.916 -1.183 -23.307 1.00 85.19 136 ALA A C 1
ATOM 1072 O O . ALA A 1 136 ? 19.552 -0.667 -24.227 1.00 85.19 136 ALA A O 1
ATOM 1073 N N . MET A 1 137 ? 19.489 -2.013 -22.429 1.00 84.69 137 MET A N 1
ATOM 1074 C CA . MET A 1 137 ? 20.900 -2.398 -22.500 1.00 84.69 137 MET A CA 1
ATOM 1075 C C . MET A 1 137 ? 21.221 -3.136 -23.805 1.00 84.69 137 MET A C 1
ATOM 1077 O O . MET A 1 137 ? 22.193 -2.786 -24.476 1.00 84.69 137 MET A O 1
ATOM 1081 N N . LEU A 1 138 ? 20.391 -4.113 -24.183 1.00 84.12 138 LEU A N 1
ATOM 1082 C CA . LEU A 1 138 ? 20.554 -4.857 -25.432 1.00 84.12 138 LEU A CA 1
ATOM 1083 C C . LEU A 1 138 ? 20.415 -3.936 -26.651 1.00 84.12 138 LEU A C 1
ATOM 1085 O O . LEU A 1 138 ? 21.288 -3.931 -27.512 1.00 84.12 138 LEU A O 1
ATOM 1089 N N . ALA A 1 139 ? 19.372 -3.101 -26.689 1.00 83.38 139 ALA A N 1
ATOM 1090 C CA . ALA A 1 139 ? 19.146 -2.150 -27.776 1.00 83.38 139 ALA A CA 1
ATOM 1091 C C . ALA A 1 139 ? 20.331 -1.189 -27.956 1.00 83.38 139 ALA A C 1
ATOM 1093 O O . ALA A 1 139 ? 20.748 -0.918 -29.083 1.00 83.38 139 ALA A O 1
ATOM 1094 N N . ARG A 1 140 ? 20.923 -0.718 -26.851 1.00 83.81 140 ARG A N 1
ATOM 1095 C CA . ARG A 1 140 ? 22.125 0.121 -26.882 1.00 83.81 140 ARG A CA 1
ATOM 1096 C C . ARG A 1 140 ? 23.332 -0.628 -27.446 1.00 83.81 140 ARG A C 1
ATOM 1098 O O . ARG A 1 140 ? 24.053 -0.058 -28.262 1.00 83.81 140 ARG A O 1
ATOM 1105 N N . ALA A 1 141 ? 23.555 -1.874 -27.030 1.00 83.12 141 ALA A N 1
ATOM 1106 C CA . ALA A 1 141 ? 24.653 -2.693 -27.542 1.00 83.12 141 ALA A CA 1
ATOM 1107 C C . ALA A 1 141 ? 24.513 -2.936 -29.055 1.00 83.12 141 ALA A C 1
ATOM 1109 O O . ALA A 1 141 ? 25.454 -2.689 -29.808 1.00 83.12 141 ALA A O 1
ATOM 1110 N N . THR A 1 142 ? 23.317 -3.312 -29.515 1.00 82.69 142 THR A N 1
ATOM 1111 C CA . THR A 1 142 ? 23.025 -3.521 -30.940 1.00 82.69 142 THR A CA 1
ATOM 1112 C C . THR A 1 142 ? 23.167 -2.234 -31.757 1.00 82.69 142 THR A C 1
ATOM 1114 O O . THR A 1 142 ? 23.707 -2.258 -32.863 1.00 82.69 142 THR A O 1
ATOM 1117 N N . ASP A 1 143 ? 22.734 -1.082 -31.237 1.00 83.00 143 ASP A N 1
ATOM 1118 C CA . ASP A 1 143 ? 22.914 0.191 -31.943 1.00 83.00 143 ASP A CA 1
ATOM 1119 C C . ASP A 1 143 ? 24.393 0.608 -32.029 1.00 83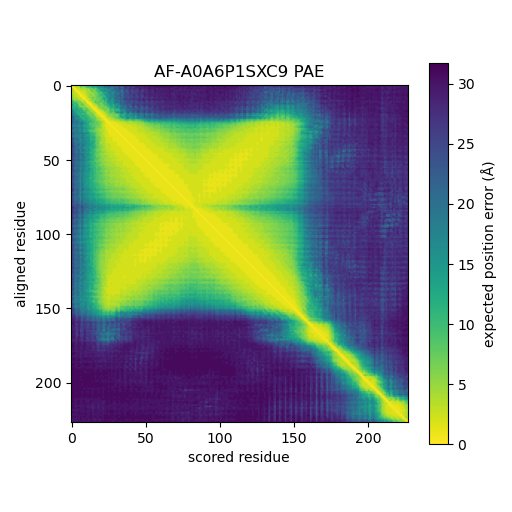.00 143 ASP A C 1
ATOM 1121 O O . ASP A 1 143 ? 24.827 1.111 -33.069 1.00 83.00 143 ASP A O 1
ATOM 1125 N N . GLN A 1 144 ? 25.194 0.349 -30.988 1.00 83.00 144 GLN A N 1
ATOM 1126 C CA . GLN A 1 144 ? 26.646 0.555 -31.027 1.00 83.00 144 GLN A CA 1
ATOM 1127 C C . GLN A 1 144 ? 27.324 -0.351 -32.058 1.00 83.00 144 GLN A C 1
ATOM 1129 O O . GLN A 1 144 ? 28.138 0.139 -32.843 1.00 83.00 144 GLN A O 1
ATOM 1134 N N . GLU A 1 145 ? 26.954 -1.632 -32.110 1.00 83.19 145 GLU A N 1
ATOM 1135 C CA . GLU A 1 145 ? 27.445 -2.576 -33.117 1.00 83.19 145 GLU A CA 1
ATOM 1136 C C . GLU A 1 145 ? 27.102 -2.097 -34.533 1.00 83.19 145 GLU A C 1
ATOM 1138 O O . GLU A 1 145 ? 27.987 -1.964 -35.380 1.00 83.19 145 GLU A O 1
ATOM 1143 N N . ARG A 1 146 ? 25.842 -1.719 -34.778 1.00 83.06 146 ARG A N 1
ATOM 1144 C CA . ARG A 1 146 ? 25.393 -1.178 -36.069 1.00 83.06 146 ARG A CA 1
ATOM 1145 C C . ARG A 1 146 ? 26.159 0.089 -36.456 1.00 83.06 146 ARG A C 1
ATOM 1147 O O . ARG A 1 146 ? 26.521 0.269 -37.619 1.00 83.06 146 ARG A O 1
ATOM 1154 N N . LYS A 1 147 ? 26.413 0.990 -35.501 1.00 83.81 147 LYS A N 1
ATOM 1155 C CA . LYS A 1 147 ? 27.219 2.203 -35.720 1.00 83.81 147 LYS A CA 1
ATOM 1156 C C . LYS A 1 147 ? 28.678 1.860 -36.039 1.00 83.81 147 LYS A C 1
ATOM 1158 O O . LYS A 1 147 ? 29.252 2.497 -36.922 1.00 83.81 147 LYS A O 1
ATOM 1163 N N . ALA A 1 148 ? 29.265 0.862 -35.378 1.00 81.12 148 ALA A N 1
ATOM 1164 C CA . ALA A 1 148 ? 30.620 0.386 -35.654 1.00 81.12 148 ALA A CA 1
ATOM 1165 C C . ALA A 1 148 ? 30.727 -0.265 -37.044 1.00 81.12 148 ALA A C 1
ATOM 1167 O O . ALA A 1 148 ? 31.615 0.100 -37.810 1.00 81.12 148 ALA A O 1
ATOM 1168 N N . GLN A 1 149 ? 29.777 -1.127 -37.421 1.00 80.81 149 GLN A N 1
ATOM 1169 C CA . GLN A 1 149 ? 29.699 -1.728 -38.758 1.00 80.81 149 GLN A CA 1
ATOM 1170 C C . GLN A 1 149 ? 29.537 -0.670 -39.861 1.00 80.81 149 GLN A C 1
ATOM 1172 O O . GLN A 1 149 ? 30.207 -0.741 -40.889 1.00 80.81 149 GLN A O 1
ATOM 1177 N N . LYS A 1 150 ? 28.702 0.360 -39.651 1.00 82.19 150 LYS A N 1
ATOM 1178 C CA . LYS A 1 150 ? 28.579 1.497 -40.586 1.00 82.19 150 LYS A CA 1
ATOM 1179 C C . LYS A 1 150 ? 29.880 2.288 -40.725 1.00 82.19 150 LYS A C 1
ATOM 1181 O O . LYS A 1 150 ? 30.227 2.709 -41.821 1.00 82.19 150 LYS A O 1
ATOM 1186 N N . ARG A 1 151 ? 30.613 2.499 -39.628 1.00 78.44 151 ARG A N 1
ATOM 1187 C CA . ARG A 1 151 ? 31.935 3.145 -39.675 1.00 78.44 151 ARG A CA 1
ATOM 1188 C C . ARG A 1 151 ? 32.940 2.289 -40.442 1.00 78.44 151 ARG A C 1
ATOM 1190 O O . ARG A 1 151 ? 33.618 2.819 -41.308 1.00 78.44 151 ARG A O 1
ATOM 1197 N N . PHE A 1 152 ? 32.985 0.989 -40.162 1.00 74.75 152 PHE A N 1
ATOM 1198 C CA . PHE A 1 152 ? 33.885 0.042 -40.817 1.00 74.75 152 PHE A CA 1
ATOM 1199 C C . PHE A 1 152 ? 33.607 -0.093 -42.319 1.00 74.75 152 PHE A C 1
ATOM 1201 O O . PHE A 1 152 ? 34.527 0.035 -43.117 1.00 74.75 152 PHE A O 1
ATOM 1208 N N . SER A 1 153 ? 32.343 -0.262 -42.718 1.00 71.12 153 SER A N 1
ATOM 1209 C CA . SER A 1 153 ? 31.946 -0.278 -44.136 1.00 71.12 153 SER A CA 1
ATOM 1210 C C . SER A 1 153 ? 32.282 1.036 -44.839 1.00 71.12 153 SER A C 1
ATOM 1212 O O . SER A 1 153 ? 32.900 0.997 -45.892 1.00 71.12 153 SER A O 1
ATOM 1214 N N . ASN A 1 154 ? 32.003 2.195 -44.230 1.00 68.00 154 ASN A N 1
ATOM 1215 C CA . ASN A 1 154 ? 32.417 3.485 -44.792 1.00 68.00 154 ASN A CA 1
ATOM 1216 C C . ASN A 1 154 ? 33.946 3.627 -44.914 1.00 68.00 154 ASN A C 1
ATOM 1218 O O . ASN A 1 154 ? 34.410 4.306 -45.823 1.00 68.00 154 ASN A O 1
ATOM 1222 N N . THR A 1 155 ? 34.730 3.021 -44.016 1.00 63.38 155 THR A N 1
ATOM 1223 C CA . THR A 1 155 ? 36.199 2.981 -44.114 1.00 63.38 155 THR A CA 1
ATOM 1224 C C . THR A 1 155 ? 36.669 2.037 -45.223 1.00 63.38 155 THR A C 1
ATOM 1226 O O . THR A 1 155 ? 37.598 2.400 -45.936 1.00 63.38 155 THR A O 1
ATOM 1229 N N . ILE A 1 156 ? 36.005 0.892 -45.427 1.00 58.75 156 ILE A N 1
ATOM 1230 C CA . ILE A 1 156 ? 36.272 -0.034 -46.545 1.00 58.75 156 ILE A CA 1
ATOM 1231 C C . ILE A 1 156 ? 35.938 0.608 -47.892 1.00 58.75 156 ILE A C 1
ATOM 1233 O O . ILE A 1 156 ? 36.734 0.566 -48.819 1.00 58.75 156 ILE A O 1
ATOM 1237 N N . THR A 1 157 ? 34.792 1.279 -47.996 1.00 56.34 157 THR A N 1
ATOM 1238 C CA . THR A 1 157 ? 34.428 2.036 -49.201 1.00 56.34 157 THR A CA 1
ATOM 1239 C C . THR A 1 157 ? 35.386 3.205 -49.455 1.00 56.34 157 THR A C 1
ATOM 1241 O O . THR A 1 157 ? 35.548 3.613 -50.594 1.00 56.34 157 THR A O 1
ATOM 1244 N N . ARG A 1 158 ? 36.062 3.717 -48.415 1.00 54.00 158 ARG A N 1
ATOM 1245 C CA . ARG A 1 158 ? 37.175 4.677 -48.531 1.00 54.00 158 ARG A CA 1
ATOM 1246 C C . ARG A 1 158 ? 38.533 4.036 -48.826 1.00 54.00 158 ARG A C 1
ATOM 1248 O O . ARG A 1 158 ? 39.454 4.753 -49.170 1.00 54.00 158 ARG A O 1
ATOM 1255 N N . THR A 1 159 ? 38.670 2.720 -48.679 1.00 54.47 159 THR A N 1
ATOM 1256 C CA . THR A 1 159 ? 39.844 1.956 -49.138 1.00 54.47 159 THR A CA 1
ATOM 1257 C C . THR A 1 159 ? 39.675 1.487 -50.583 1.00 54.47 159 THR A C 1
ATOM 1259 O O . THR A 1 159 ? 40.422 0.624 -51.033 1.00 54.47 159 THR A O 1
ATOM 1262 N N . SER A 1 160 ? 38.774 2.127 -51.345 1.00 54.19 160 SER A N 1
ATOM 1263 C CA . SER A 1 160 ? 38.929 2.242 -52.798 1.00 54.19 160 SER A CA 1
ATOM 1264 C C . SER A 1 160 ? 40.340 2.696 -53.164 1.00 54.19 160 SER A C 1
ATOM 1266 O O . SER A 1 160 ? 40.847 2.234 -54.165 1.00 54.19 160 SER A O 1
ATOM 1268 N N . ASP A 1 161 ? 41.012 3.473 -52.308 1.00 56.25 161 ASP A N 1
ATOM 1269 C CA . ASP A 1 161 ? 42.417 3.864 -52.461 1.00 56.25 161 ASP A CA 1
ATOM 1270 C C . ASP A 1 161 ? 43.380 2.660 -52.493 1.00 56.25 161 ASP A C 1
ATOM 1272 O O . ASP A 1 161 ? 44.458 2.757 -53.066 1.00 56.25 161 ASP A O 1
ATOM 1276 N N . MET A 1 162 ? 43.023 1.516 -51.891 1.00 58.50 162 MET A N 1
ATOM 1277 C CA . MET A 1 162 ? 43.847 0.300 -51.926 1.00 58.50 162 MET A CA 1
ATOM 1278 C C . MET A 1 162 ? 43.650 -0.458 -53.238 1.00 58.50 162 MET A C 1
ATOM 1280 O O . MET A 1 162 ? 44.627 -0.883 -53.838 1.00 58.50 162 MET A O 1
ATOM 1284 N N . THR A 1 163 ? 42.410 -0.545 -53.725 1.00 62.91 163 THR A N 1
ATOM 1285 C CA . THR A 1 163 ? 42.098 -1.103 -55.051 1.00 62.91 163 THR A CA 1
ATOM 1286 C C . THR A 1 163 ? 42.612 -0.194 -56.175 1.00 62.91 163 THR A C 1
ATOM 1288 O O . THR A 1 163 ? 43.140 -0.674 -57.164 1.00 62.91 163 THR A O 1
ATOM 1291 N N . GLU A 1 164 ? 42.544 1.125 -55.999 1.00 60.28 164 GLU A N 1
ATOM 1292 C CA . GLU A 1 164 ? 43.056 2.135 -56.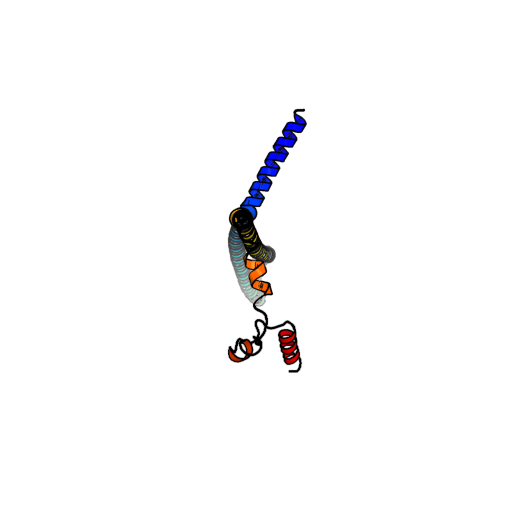931 1.00 60.28 164 GLU A CA 1
ATOM 1293 C C . GLU A 1 164 ? 44.594 2.196 -56.896 1.00 60.28 164 GLU A C 1
ATOM 1295 O O . GLU A 1 164 ? 45.216 2.413 -57.931 1.00 60.28 164 GLU A O 1
ATOM 1300 N N . ALA A 1 165 ? 45.230 1.919 -55.746 1.00 64.31 165 ALA A N 1
ATOM 1301 C CA . ALA A 1 165 ? 46.675 1.694 -55.649 1.00 64.31 165 ALA A CA 1
ATOM 1302 C C . ALA A 1 165 ? 47.108 0.367 -56.292 1.00 64.31 165 ALA A C 1
ATOM 1304 O O . ALA A 1 165 ? 48.147 0.338 -56.946 1.00 64.31 165 ALA A O 1
ATOM 1305 N N . GLU A 1 166 ? 46.327 -0.706 -56.151 1.00 65.62 166 GLU A N 1
ATOM 1306 C CA . GLU A 1 166 ? 46.549 -1.980 -56.849 1.00 65.62 166 GLU A CA 1
ATOM 1307 C C . GLU A 1 166 ? 46.411 -1.804 -58.373 1.00 65.62 166 GLU A C 1
ATOM 1309 O O . GLU A 1 166 ? 47.313 -2.203 -59.106 1.00 65.62 166 GLU A O 1
ATOM 1314 N N . GLU A 1 167 ? 45.385 -1.092 -58.852 1.00 70.94 167 GLU A N 1
ATOM 1315 C CA . GLU A 1 167 ? 45.220 -0.729 -60.269 1.00 70.94 167 GLU A CA 1
ATOM 1316 C C . GLU A 1 167 ? 46.324 0.221 -60.775 1.00 70.94 167 GLU A C 1
ATOM 1318 O O . GLU A 1 167 ? 46.747 0.124 -61.930 1.00 70.94 167 GLU A O 1
ATOM 1323 N N . LEU A 1 168 ? 46.828 1.142 -59.938 1.00 68.56 168 LEU A N 1
ATOM 1324 C CA . LEU A 1 168 ? 47.977 1.989 -60.286 1.00 68.56 168 LEU A CA 1
ATOM 1325 C C . LEU A 1 168 ? 49.266 1.169 -60.394 1.00 68.56 168 LEU A C 1
ATOM 1327 O O . LEU A 1 168 ? 50.051 1.400 -61.312 1.00 68.56 168 LEU A O 1
ATOM 1331 N N . VAL A 1 169 ? 49.493 0.224 -59.478 1.00 69.88 169 VAL A N 1
ATOM 1332 C CA . VAL A 1 169 ? 50.642 -0.691 -59.513 1.00 69.88 169 VAL A CA 1
ATOM 1333 C C . VAL A 1 169 ? 50.568 -1.579 -60.751 1.00 69.88 169 VAL A C 1
ATOM 1335 O O . VAL A 1 169 ? 51.573 -1.725 -61.437 1.00 69.88 169 VAL A O 1
ATOM 1338 N N . GLU A 1 170 ? 49.391 -2.098 -61.096 1.00 73.38 170 GLU A N 1
ATOM 1339 C CA . GLU A 1 170 ? 49.169 -2.908 -62.297 1.00 73.38 170 GLU A CA 1
ATOM 1340 C C . GLU A 1 170 ? 49.369 -2.091 -63.586 1.00 73.38 170 GLU A C 1
ATOM 1342 O O . GLU A 1 170 ? 49.955 -2.576 -64.550 1.00 73.38 170 GLU A O 1
ATOM 1347 N N . ARG A 1 171 ? 48.997 -0.804 -63.590 1.00 68.75 171 ARG A N 1
ATOM 1348 C CA . ARG A 1 171 ? 49.247 0.123 -64.708 1.00 68.75 171 ARG A CA 1
ATOM 1349 C C . ARG A 1 171 ? 50.719 0.519 -64.851 1.00 68.75 171 ARG A C 1
ATOM 1351 O O . ARG A 1 171 ? 51.193 0.655 -65.974 1.00 68.75 171 ARG A O 1
ATOM 1358 N N . ILE A 1 172 ? 51.441 0.692 -63.741 1.00 62.41 172 ILE A N 1
ATOM 1359 C CA . ILE A 1 172 ? 52.887 0.982 -63.727 1.00 62.41 172 ILE A CA 1
ATOM 1360 C C . ILE A 1 172 ? 53.690 -0.264 -64.130 1.00 62.41 172 ILE A C 1
ATOM 1362 O O . ILE A 1 172 ? 54.663 -0.155 -64.871 1.00 62.41 172 ILE A O 1
ATOM 1366 N N . MET A 1 173 ? 53.270 -1.449 -63.683 1.00 59.44 173 MET A N 1
ATOM 1367 C CA . MET A 1 173 ? 53.872 -2.733 -64.058 1.00 59.44 173 MET A CA 1
ATOM 1368 C C . MET A 1 173 ? 53.517 -3.137 -65.499 1.00 59.44 173 MET A C 1
ATOM 1370 O O . MET A 1 173 ? 54.335 -3.757 -66.168 1.00 59.44 173 MET A O 1
ATOM 1374 N N . GLY A 1 174 ? 52.339 -2.745 -65.997 1.00 55.84 174 GLY A N 1
ATOM 1375 C CA . GLY A 1 174 ? 51.880 -2.965 -67.374 1.00 55.84 174 GLY A CA 1
ATOM 1376 C C . GLY A 1 174 ? 52.360 -1.925 -68.397 1.00 55.84 174 GLY A C 1
ATOM 1377 O O . GLY A 1 174 ? 52.064 -2.061 -69.581 1.00 55.84 174 GLY A O 1
ATOM 1378 N N . GLN A 1 175 ? 53.095 -0.892 -67.971 1.00 55.31 175 GLN A N 1
ATOM 1379 C CA . GLN A 1 175 ? 53.784 0.071 -68.843 1.00 55.31 175 GLN A CA 1
ATOM 1380 C C . GLN A 1 175 ? 55.307 -0.071 -68.734 1.00 55.31 175 GLN A C 1
ATOM 1382 O O . GLN A 1 175 ? 56.022 0.906 -68.500 1.00 55.31 175 GLN A O 1
ATOM 1387 N N . ARG A 1 176 ? 55.818 -1.291 -68.923 1.00 37.03 176 ARG A N 1
ATOM 1388 C CA . ARG A 1 176 ? 57.237 -1.501 -69.226 1.00 37.03 176 ARG A CA 1
ATOM 1389 C C . ARG A 1 176 ? 57.449 -1.861 -70.695 1.00 37.03 176 ARG A C 1
ATOM 1391 O O . ARG A 1 176 ? 56.614 -2.486 -71.336 1.00 37.03 176 ARG A O 1
ATOM 1398 N N . ASP A 1 177 ? 58.554 -1.320 -71.185 1.00 46.75 177 ASP A N 1
ATOM 1399 C CA . ASP A 1 177 ? 59.049 -1.214 -72.555 1.00 46.75 177 ASP A CA 1
ATOM 1400 C C . ASP A 1 177 ? 59.236 -2.595 -73.230 1.00 46.75 177 ASP A C 1
ATOM 1402 O O . ASP A 1 177 ? 59.843 -3.465 -72.607 1.00 46.75 177 ASP A O 1
ATOM 1406 N N . PRO A 1 178 ? 58.793 -2.832 -74.484 1.00 45.94 178 PRO A N 1
ATOM 1407 C CA . PRO A 1 178 ? 58.974 -4.112 -75.191 1.00 45.94 178 PRO A CA 1
ATOM 1408 C C . PRO A 1 178 ? 60.414 -4.418 -75.646 1.00 45.94 178 PRO A C 1
ATOM 1410 O O . PRO A 1 178 ? 60.6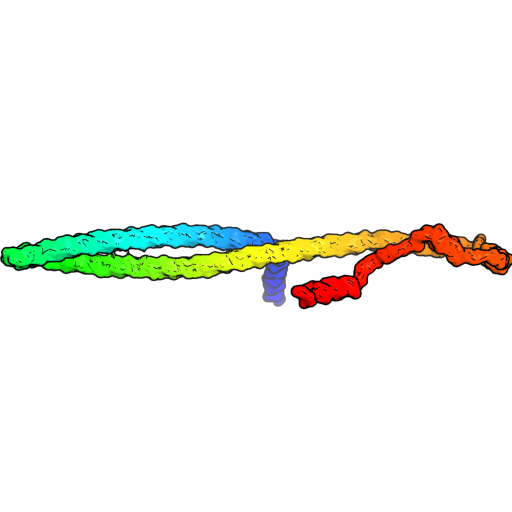12 -5.276 -76.502 1.00 45.94 178 PRO A O 1
ATOM 1413 N N . PHE A 1 179 ? 61.423 -3.714 -75.134 1.00 46.72 179 PHE A N 1
ATOM 1414 C CA . PHE A 1 179 ? 62.808 -3.803 -75.604 1.00 46.72 179 PHE A CA 1
ATOM 1415 C C . PHE A 1 179 ? 63.778 -4.234 -74.502 1.00 46.72 179 PHE A C 1
ATOM 1417 O O . PHE A 1 179 ? 64.797 -3.589 -74.310 1.00 46.72 179 PHE A O 1
ATOM 1424 N N . GLU A 1 180 ? 63.471 -5.312 -73.775 1.00 46.84 180 GLU A N 1
ATOM 1425 C CA . GLU A 1 180 ? 64.472 -6.017 -72.943 1.00 46.84 180 GLU A CA 1
ATOM 1426 C C . GLU A 1 180 ? 64.063 -7.457 -72.534 1.00 46.84 180 GLU A C 1
ATOM 1428 O O . GLU A 1 180 ? 64.760 -8.097 -71.751 1.00 46.84 180 GLU A O 1
ATOM 1433 N N . GLU A 1 181 ? 62.959 -8.011 -73.064 1.00 45.00 181 GLU A N 1
ATOM 1434 C CA . GLU A 1 181 ? 62.494 -9.375 -72.721 1.00 45.00 181 GLU A CA 1
ATOM 1435 C C . GLU A 1 181 ? 63.068 -10.491 -73.616 1.00 45.00 181 GLU A C 1
ATOM 1437 O O . GLU A 1 181 ? 63.157 -11.631 -73.165 1.00 45.00 181 GLU A O 1
ATOM 1442 N N . ASP A 1 182 ? 63.542 -10.191 -74.830 1.00 43.81 182 ASP A N 1
ATOM 1443 C CA . ASP A 1 182 ? 64.090 -11.222 -75.734 1.00 43.81 182 ASP A CA 1
ATOM 1444 C C . ASP A 1 182 ? 65.537 -11.636 -75.395 1.00 43.81 182 ASP A C 1
ATOM 1446 O O . ASP A 1 182 ? 65.970 -12.728 -75.763 1.00 43.81 182 ASP A O 1
ATOM 1450 N N . GLU A 1 183 ? 66.298 -10.805 -74.674 1.00 46.09 183 GLU A N 1
ATOM 1451 C CA . GLU A 1 183 ? 67.731 -11.058 -74.443 1.00 46.09 183 GLU A CA 1
ATOM 1452 C C . GLU A 1 183 ? 67.980 -11.907 -73.182 1.00 46.09 183 GLU A C 1
ATOM 1454 O O . GLU A 1 183 ? 68.812 -12.816 -73.197 1.00 46.09 183 GLU A O 1
ATOM 1459 N N . ILE A 1 184 ? 67.170 -11.723 -72.133 1.00 46.38 184 ILE A N 1
ATOM 1460 C CA . ILE A 1 184 ? 67.310 -12.447 -70.857 1.00 46.38 184 ILE A CA 1
ATOM 1461 C C . ILE A 1 184 ? 66.704 -13.860 -70.938 1.00 46.38 184 ILE A C 1
ATOM 1463 O O . ILE A 1 184 ? 67.215 -14.793 -70.318 1.00 46.38 184 ILE A O 1
ATOM 1467 N N . LEU A 1 185 ? 65.665 -14.069 -71.756 1.00 45.28 185 LEU A N 1
ATOM 1468 C CA . LEU A 1 185 ? 65.081 -15.401 -71.969 1.00 45.28 185 LEU A CA 1
ATOM 1469 C C . LEU A 1 185 ? 66.020 -16.348 -72.741 1.00 45.28 185 LEU A C 1
ATOM 1471 O O . LEU A 1 185 ? 65.939 -17.557 -72.538 1.00 45.28 185 LEU A O 1
ATOM 1475 N N . SER A 1 186 ? 66.958 -15.827 -73.547 1.00 45.72 186 SER A N 1
ATOM 1476 C CA . SER A 1 186 ? 67.981 -16.651 -74.218 1.00 45.72 186 SER A CA 1
ATOM 1477 C C . SER A 1 186 ? 69.168 -17.020 -73.313 1.00 45.72 186 SER A C 1
ATOM 1479 O O . SER A 1 186 ? 69.817 -18.043 -73.533 1.00 45.72 186 SER A O 1
ATOM 1481 N N . GLU A 1 187 ? 69.413 -16.240 -72.253 1.00 42.31 187 GLU A N 1
ATOM 1482 C CA . GLU A 1 187 ? 70.442 -16.524 -71.242 1.00 42.31 187 GLU A CA 1
ATOM 1483 C C . GLU A 1 187 ? 69.973 -17.585 -70.224 1.00 42.31 187 GLU A C 1
ATOM 1485 O O . GLU A 1 187 ? 70.781 -18.331 -69.673 1.00 42.31 187 GLU A O 1
ATOM 1490 N N . ILE A 1 188 ? 68.653 -17.720 -70.034 1.00 42.62 188 ILE A N 1
ATOM 1491 C CA . ILE A 1 188 ? 68.032 -18.668 -69.092 1.00 42.62 188 ILE A CA 1
ATOM 1492 C C . ILE A 1 188 ? 68.043 -20.125 -69.603 1.00 42.62 188 ILE A C 1
ATOM 1494 O O . ILE A 1 188 ? 68.064 -21.048 -68.789 1.00 42.62 188 ILE A O 1
ATOM 1498 N N . ASP A 1 189 ? 68.107 -20.358 -70.917 1.00 42.81 189 ASP A N 1
ATOM 1499 C CA . ASP A 1 189 ? 68.102 -21.715 -71.496 1.00 42.81 189 ASP A CA 1
ATOM 1500 C C . ASP A 1 189 ? 69.508 -22.298 -71.766 1.00 42.81 189 ASP A C 1
ATOM 1502 O O . ASP A 1 189 ? 69.637 -23.494 -72.049 1.00 42.81 189 ASP A O 1
ATOM 1506 N N . ALA A 1 190 ? 70.577 -21.498 -71.652 1.00 41.84 190 ALA A N 1
ATOM 1507 C CA . ALA A 1 190 ? 71.943 -21.926 -71.981 1.00 41.84 190 ALA A CA 1
ATOM 1508 C C . ALA A 1 190 ? 72.838 -22.242 -70.767 1.00 41.84 190 ALA A C 1
ATOM 1510 O O . ALA A 1 190 ? 73.768 -23.037 -70.916 1.00 41.84 190 ALA A O 1
ATOM 1511 N N . ASP A 1 191 ? 72.528 -21.742 -69.563 1.00 35.09 191 ASP A N 1
ATOM 1512 C CA . ASP A 1 191 ? 73.246 -22.102 -68.324 1.00 35.09 191 ASP A CA 1
ATOM 1513 C C . ASP A 1 191 ? 72.634 -23.345 -67.653 1.00 35.09 191 ASP A C 1
ATOM 1515 O O . ASP A 1 191 ? 72.215 -23.408 -66.494 1.00 35.09 191 ASP A O 1
ATOM 1519 N N . LEU A 1 192 ? 72.594 -24.385 -68.481 1.00 35.00 192 LEU A N 1
ATOM 1520 C CA . LEU A 1 192 ? 72.422 -25.780 -68.134 1.00 35.00 192 LEU A CA 1
ATOM 1521 C C . LEU A 1 192 ? 73.214 -26.174 -66.876 1.00 35.00 192 LEU A C 1
ATOM 1523 O O . LEU A 1 192 ? 74.409 -25.932 -66.725 1.00 35.00 192 LEU A O 1
ATOM 1527 N N . THR A 1 193 ? 72.567 -27.056 -66.119 1.00 39.34 193 THR A N 1
ATOM 1528 C CA . THR A 1 193 ? 73.181 -28.194 -65.420 1.00 39.34 193 THR A CA 1
ATOM 1529 C C . THR A 1 193 ? 73.931 -27.931 -64.114 1.00 39.34 193 THR A C 1
ATOM 1531 O O . THR A 1 193 ? 75.152 -27.953 -64.027 1.00 39.34 193 THR A O 1
ATOM 1534 N N . GLY A 1 194 ? 73.149 -28.006 -63.035 1.00 36.75 194 GLY A N 1
ATOM 1535 C CA . GLY A 1 194 ? 73.463 -28.950 -61.964 1.00 36.75 194 GLY A CA 1
ATOM 1536 C C . GLY A 1 194 ? 73.898 -28.334 -60.642 1.00 36.75 194 GLY A C 1
ATOM 1537 O O . GLY A 1 194 ? 75.082 -28.097 -60.435 1.00 36.75 194 GLY A O 1
ATOM 1538 N N . LYS A 1 195 ? 72.953 -28.241 -59.695 1.00 34.88 195 LYS A N 1
ATOM 1539 C CA . LYS A 1 195 ? 73.063 -28.801 -58.330 1.00 34.88 195 LYS A CA 1
ATOM 1540 C C . LYS A 1 195 ? 71.851 -28.419 -57.468 1.00 34.88 195 LYS A C 1
ATOM 1542 O O . LYS A 1 195 ? 71.589 -27.263 -57.179 1.00 34.88 195 LYS A O 1
ATOM 1547 N N . THR A 1 196 ? 71.100 -29.457 -57.115 1.00 52.31 196 THR A N 1
ATOM 1548 C CA . THR A 1 196 ? 70.362 -29.692 -55.861 1.00 52.31 196 THR A CA 1
ATOM 1549 C C . THR A 1 196 ? 70.232 -28.548 -54.834 1.00 52.31 196 THR A C 1
ATOM 1551 O O . THR A 1 196 ? 70.914 -28.548 -53.818 1.00 52.31 196 THR A O 1
ATOM 1554 N N . ALA A 1 197 ? 69.181 -27.730 -54.956 1.00 43.06 197 ALA A N 1
ATOM 1555 C CA . ALA A 1 197 ? 68.619 -26.922 -53.854 1.00 43.06 197 ALA A CA 1
ATOM 1556 C C . ALA A 1 197 ? 67.629 -27.724 -52.967 1.00 43.06 197 ALA A C 1
ATOM 1558 O O . ALA A 1 197 ? 66.684 -27.189 -52.388 1.00 43.06 197 ALA A O 1
ATOM 1559 N N . ARG A 1 198 ? 67.808 -29.051 -52.905 1.00 47.44 198 ARG A N 1
ATOM 1560 C CA . ARG A 1 198 ? 67.131 -29.945 -51.947 1.00 47.44 198 ARG A CA 1
ATOM 1561 C C . ARG A 1 198 ? 67.915 -30.038 -50.630 1.00 47.44 198 ARG A C 1
ATOM 1563 O O . ARG A 1 198 ? 67.314 -30.304 -49.594 1.00 47.44 198 ARG A O 1
ATOM 1570 N N . ASP A 1 199 ? 69.216 -29.752 -50.685 1.00 49.34 199 ASP A N 1
ATOM 1571 C CA . ASP A 1 199 ? 70.142 -29.811 -49.552 1.00 49.34 199 ASP A CA 1
ATOM 1572 C C . ASP A 1 199 ? 70.208 -28.478 -48.775 1.00 49.34 199 ASP A C 1
ATOM 1574 O O . ASP A 1 199 ? 70.408 -28.484 -47.560 1.00 49.34 199 ASP A O 1
ATOM 1578 N N . ASP A 1 200 ? 69.892 -27.347 -49.419 1.00 55.16 200 ASP A N 1
ATOM 1579 C CA . ASP A 1 200 ? 69.945 -26.017 -48.786 1.00 55.16 200 ASP A CA 1
ATOM 1580 C C . ASP A 1 200 ? 68.747 -25.714 -47.863 1.00 55.16 200 ASP A C 1
ATOM 1582 O O . ASP A 1 200 ? 68.881 -24.975 -46.888 1.00 55.16 200 ASP A O 1
ATOM 1586 N N . LEU A 1 201 ? 67.576 -26.328 -48.086 1.00 54.41 201 LEU A N 1
ATOM 1587 C CA . LEU A 1 201 ? 66.391 -26.114 -47.234 1.00 54.41 201 LEU A CA 1
ATOM 1588 C C . LEU A 1 201 ? 66.341 -27.043 -46.010 1.00 54.41 201 LEU A C 1
ATOM 1590 O O . LEU A 1 201 ? 65.738 -26.691 -44.996 1.00 54.41 201 LEU A O 1
ATOM 1594 N N . ALA A 1 202 ? 67.021 -28.193 -46.060 1.00 50.62 202 ALA A N 1
ATOM 1595 C CA . ALA A 1 202 ? 67.197 -29.073 -44.903 1.00 50.62 202 ALA A CA 1
ATOM 1596 C C . ALA A 1 202 ? 68.254 -28.528 -43.920 1.00 50.62 202 ALA A C 1
ATOM 1598 O O . ALA A 1 202 ? 68.118 -28.710 -42.710 1.00 50.62 202 ALA A O 1
ATOM 1599 N N . ALA A 1 203 ? 69.263 -27.805 -44.425 1.00 49.78 203 ALA A N 1
ATOM 1600 C CA . ALA A 1 203 ? 70.312 -27.162 -43.629 1.00 49.78 203 ALA A CA 1
ATOM 1601 C C . ALA A 1 203 ? 69.870 -25.844 -42.956 1.00 49.78 203 ALA A C 1
ATOM 1603 O O . ALA A 1 203 ? 70.525 -25.382 -42.023 1.00 49.78 203 ALA A O 1
ATOM 1604 N N . ALA A 1 204 ? 68.746 -25.260 -43.387 1.00 53.56 204 ALA A N 1
ATOM 1605 C CA . ALA A 1 204 ? 68.231 -23.990 -42.876 1.00 53.56 204 ALA A CA 1
ATOM 1606 C C . ALA A 1 204 ? 67.231 -24.121 -41.704 1.00 53.56 204 ALA A C 1
ATOM 1608 O O . ALA A 1 204 ? 66.860 -23.116 -41.108 1.00 53.56 204 ALA A O 1
ATOM 1609 N N . GLY A 1 205 ? 66.785 -25.327 -41.330 1.00 55.19 205 GLY A N 1
ATOM 1610 C CA . GLY A 1 205 ? 66.020 -25.531 -40.087 1.00 55.19 205 GLY A CA 1
ATOM 1611 C C . GLY A 1 205 ? 64.684 -24.767 -39.954 1.00 55.19 205 GLY A C 1
ATOM 1612 O O . GLY A 1 205 ? 64.184 -24.616 -38.840 1.00 55.19 205 GLY A O 1
ATOM 1613 N N . TYR A 1 206 ? 64.072 -24.309 -41.050 1.00 44.59 206 TYR A N 1
ATOM 1614 C CA . TYR A 1 206 ? 62.761 -23.643 -41.058 1.00 44.59 206 TYR A CA 1
ATOM 1615 C C . TYR A 1 206 ? 61.654 -24.654 -41.444 1.00 44.59 206 TYR A C 1
ATOM 1617 O O . TYR A 1 206 ? 61.643 -25.118 -42.576 1.00 44.59 206 TYR A O 1
ATOM 1625 N N . GLY A 1 207 ? 60.658 -25.067 -40.645 1.00 52.53 207 GLY A N 1
ATOM 1626 C CA . GLY A 1 207 ? 60.236 -24.806 -39.259 1.00 52.53 207 GLY A CA 1
ATOM 1627 C C . GLY A 1 207 ? 58.747 -25.241 -39.084 1.00 52.53 207 GLY A C 1
ATOM 1628 O O . GLY A 1 207 ? 58.009 -25.228 -40.070 1.00 52.53 207 GLY A O 1
ATOM 1629 N N . PRO A 1 208 ? 58.261 -25.669 -37.896 1.00 47.50 208 PRO A N 1
ATOM 1630 C CA . PRO A 1 208 ? 56.970 -26.366 -37.743 1.00 47.50 208 PRO A CA 1
ATOM 1631 C C . PRO A 1 208 ? 55.744 -25.500 -37.343 1.00 47.50 208 PRO A C 1
ATOM 1633 O O . PRO A 1 208 ? 55.841 -24.583 -36.536 1.00 47.50 208 PRO A O 1
ATOM 1636 N N . LYS A 1 209 ? 54.580 -25.912 -37.890 1.00 41.91 209 LYS A N 1
ATOM 1637 C CA . LYS A 1 209 ? 53.137 -25.745 -37.545 1.00 41.91 209 LYS A CA 1
ATOM 1638 C C . LYS A 1 209 ? 52.608 -24.398 -37.003 1.00 41.91 209 LYS A C 1
ATOM 1640 O O . LYS A 1 209 ? 52.640 -24.132 -35.805 1.00 41.91 209 LYS A O 1
ATOM 1645 N N . LEU A 1 210 ? 51.894 -23.658 -37.863 1.00 46.25 210 LEU A N 1
ATOM 1646 C CA . LEU A 1 210 ? 50.903 -22.656 -37.452 1.00 46.25 210 LEU A CA 1
ATOM 1647 C C . LEU A 1 210 ? 49.491 -23.266 -37.381 1.00 46.25 210 LEU A C 1
ATOM 1649 O O . LEU A 1 210 ? 48.954 -23.710 -38.392 1.00 46.25 210 LEU A O 1
ATOM 1653 N N . LYS A 1 211 ? 48.881 -23.107 -36.199 1.00 48.44 211 LYS A N 1
ATOM 1654 C CA . LYS A 1 211 ? 47.453 -23.232 -35.844 1.00 48.44 211 LYS A CA 1
ATOM 1655 C C . LYS A 1 211 ? 46.966 -24.640 -35.475 1.00 48.44 211 LYS A C 1
ATOM 1657 O O . LYS A 1 211 ? 47.024 -25.582 -36.253 1.00 48.44 211 LYS A O 1
ATOM 1662 N N . THR A 1 212 ? 46.418 -24.720 -34.262 1.00 50.19 212 THR A N 1
ATOM 1663 C CA . THR A 1 212 ? 45.517 -25.778 -33.788 1.00 50.19 212 THR A CA 1
ATOM 1664 C C . THR A 1 212 ? 44.443 -26.065 -34.833 1.00 50.19 212 THR A C 1
ATOM 1666 O O . THR A 1 212 ? 43.664 -25.171 -35.177 1.00 50.19 212 THR A O 1
ATOM 1669 N N . SER A 1 213 ? 44.408 -27.306 -35.311 1.00 60.28 213 SER A N 1
ATOM 1670 C CA . SER A 1 213 ? 43.356 -27.824 -36.187 1.00 60.28 213 SER A CA 1
ATOM 1671 C C . SER A 1 213 ? 42.113 -28.162 -35.358 1.00 60.28 213 SER A C 1
ATOM 1673 O O . SER A 1 213 ? 42.201 -28.414 -34.153 1.00 60.28 213 SER A O 1
ATOM 1675 N N . ALA A 1 214 ? 40.941 -28.207 -35.996 1.00 52.41 214 ALA A N 1
ATOM 1676 C CA . ALA A 1 214 ? 39.695 -28.670 -35.379 1.00 52.41 214 ALA A CA 1
ATOM 1677 C C . ALA A 1 214 ? 39.839 -30.065 -34.730 1.00 52.41 214 ALA A C 1
ATOM 1679 O O . ALA A 1 214 ? 39.168 -30.366 -33.743 1.00 52.41 214 ALA A O 1
ATOM 1680 N N . GLU A 1 215 ? 40.770 -30.882 -35.222 1.00 58.69 215 GLU A N 1
ATOM 1681 C CA . GLU A 1 215 ? 41.095 -32.206 -34.684 1.00 58.69 215 GLU A CA 1
ATOM 1682 C C . GLU A 1 215 ? 41.721 -32.148 -33.276 1.00 58.69 215 GLU A C 1
ATOM 1684 O O . GLU A 1 215 ? 41.350 -32.945 -32.411 1.00 58.69 215 GLU A O 1
ATOM 1689 N N . ASP A 1 216 ? 42.559 -31.145 -32.986 1.00 59.91 216 ASP A N 1
ATOM 1690 C CA . ASP A 1 216 ? 43.165 -30.945 -31.658 1.00 59.91 216 ASP A CA 1
ATOM 1691 C C . ASP A 1 216 ? 42.121 -30.493 -30.618 1.00 59.91 216 ASP A C 1
ATOM 1693 O O . ASP A 1 216 ? 42.191 -30.831 -29.431 1.00 59.91 216 ASP A O 1
ATOM 1697 N N . VAL A 1 217 ? 41.098 -29.752 -31.061 1.00 62.88 217 VAL A N 1
ATOM 1698 C CA . VAL A 1 217 ? 39.983 -29.303 -30.211 1.00 62.88 217 VAL A CA 1
ATOM 1699 C C . VAL A 1 217 ? 39.034 -30.462 -29.891 1.00 62.88 217 VAL A C 1
ATOM 1701 O O . VAL A 1 217 ? 38.572 -30.576 -28.753 1.00 62.88 217 VAL A O 1
ATOM 1704 N N . ILE A 1 218 ? 38.786 -31.352 -30.856 1.00 65.19 218 ILE A N 1
ATOM 1705 C CA . ILE A 1 218 ? 37.946 -32.545 -30.675 1.00 65.19 218 ILE A CA 1
ATOM 1706 C C . ILE A 1 218 ? 38.614 -33.547 -29.720 1.00 65.19 218 ILE A C 1
ATOM 1708 O O . ILE A 1 218 ? 37.941 -34.080 -28.835 1.00 65.19 218 ILE A O 1
ATOM 1712 N N . ALA A 1 219 ? 39.931 -33.756 -29.825 1.00 70.88 219 ALA A N 1
ATOM 1713 C CA . ALA A 1 219 ? 40.680 -34.617 -28.904 1.00 70.88 219 ALA A CA 1
ATOM 1714 C C . ALA A 1 219 ? 40.606 -34.120 -27.446 1.00 70.88 219 ALA A C 1
ATOM 1716 O O . ALA A 1 219 ? 40.374 -34.905 -26.523 1.00 70.88 219 ALA A O 1
ATOM 1717 N N . ARG A 1 220 ? 40.705 -32.800 -27.232 1.00 68.62 220 ARG A N 1
ATOM 1718 C CA . ARG A 1 220 ? 40.581 -32.182 -25.901 1.00 68.62 220 ARG A CA 1
ATOM 1719 C C . ARG A 1 220 ? 39.172 -32.300 -25.304 1.00 68.62 220 ARG A C 1
ATOM 1721 O O . ARG A 1 220 ? 39.042 -32.414 -24.088 1.00 68.62 220 ARG A O 1
ATOM 1728 N N . LEU A 1 221 ? 38.122 -32.248 -26.128 1.00 64.56 221 LEU A N 1
ATOM 1729 C CA . LEU A 1 221 ? 36.735 -32.383 -25.663 1.00 64.56 221 LEU A CA 1
ATOM 1730 C C . LEU A 1 221 ? 36.391 -33.829 -25.279 1.00 64.56 221 LEU A C 1
ATOM 1732 O O . LEU A 1 221 ? 35.724 -34.033 -24.267 1.00 64.56 221 LEU A O 1
ATOM 1736 N N . LYS A 1 222 ? 36.911 -34.823 -26.012 1.00 65.00 222 LYS A N 1
ATOM 1737 C CA . LYS A 1 222 ? 36.737 -36.248 -25.676 1.00 65.00 222 LYS A CA 1
ATOM 1738 C C . LYS A 1 222 ? 37.425 -36.630 -24.359 1.00 65.00 222 LYS A C 1
ATOM 1740 O O . LYS A 1 222 ? 36.815 -37.281 -23.522 1.00 65.00 222 LYS A O 1
ATOM 1745 N N . ALA A 1 223 ? 38.631 -36.119 -24.101 1.00 67.12 223 ALA A N 1
ATOM 1746 C CA . ALA A 1 223 ? 39.360 -36.374 -22.850 1.00 67.12 223 ALA A CA 1
ATOM 1747 C C . ALA A 1 223 ? 38.698 -35.782 -21.583 1.00 67.12 223 ALA A C 1
ATOM 1749 O O . ALA A 1 223 ? 39.112 -36.099 -20.469 1.00 67.12 223 ALA A O 1
ATOM 1750 N N . LYS A 1 224 ? 37.691 -34.909 -21.733 1.00 58.72 224 LYS A N 1
ATOM 1751 C CA . LYS A 1 224 ? 36.955 -34.280 -20.624 1.00 58.72 224 LYS A CA 1
ATOM 1752 C C . LYS A 1 224 ? 35.586 -34.930 -20.354 1.00 58.72 224 LYS A C 1
ATOM 1754 O O . LYS A 1 224 ? 34.921 -34.510 -19.416 1.00 58.72 224 LYS A O 1
ATOM 1759 N N . GLN A 1 225 ? 35.167 -35.906 -21.168 1.00 56.00 225 GLN A N 1
ATOM 1760 C CA . GLN A 1 225 ? 33.937 -36.687 -20.964 1.00 56.00 225 GLN A CA 1
ATOM 1761 C C . GLN A 1 225 ? 34.182 -38.090 -20.384 1.00 56.00 225 GLN A C 1
ATOM 1763 O O . GLN A 1 225 ? 33.248 -38.664 -19.841 1.00 56.00 225 GLN A O 1
ATOM 1768 N N . ASP A 1 226 ? 35.419 -38.598 -20.417 1.00 56.22 226 ASP A N 1
ATOM 1769 C CA . ASP A 1 226 ? 35.812 -39.869 -19.779 1.00 56.22 226 ASP A CA 1
ATOM 1770 C C . ASP A 1 226 ? 36.445 -39.667 -18.381 1.00 56.22 226 ASP A C 1
ATOM 1772 O O . ASP A 1 226 ? 37.349 -40.402 -17.973 1.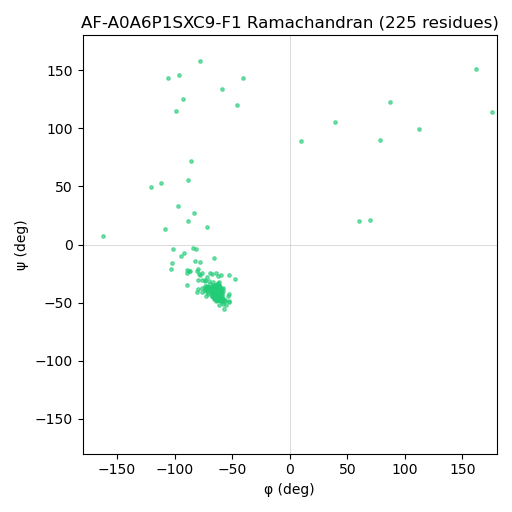00 56.22 226 ASP A O 1
ATOM 1776 N N . LYS A 1 227 ? 35.993 -38.651 -17.631 1.00 49.53 227 LYS A N 1
ATOM 1777 C CA . LYS A 1 227 ? 36.361 -38.429 -16.224 1.00 49.53 227 LYS A CA 1
ATOM 1778 C C . LYS A 1 227 ? 35.163 -38.029 -15.378 1.00 49.53 227 LYS A C 1
ATOM 1780 O O . LYS A 1 227 ? 34.406 -37.145 -15.834 1.00 49.53 227 LYS A O 1
#

Foldseek 3Di:
DVVVVVVVVVVVVVVVVVVVCVVCVLVVLVVVLVVLVVVLVVLVVVLVVLVVVLVVLVVVLVVLVVVLVVLVVVLVVCVVVVVVVSNVVSVVVNVVSVVVNVVSVVVSVVSVVVSVVSVVVSVVSVVVSVVSVVVSVVVVVVVVVVVVVVVVVVVVVVVVVVVVVVVVVVVVVVPDDPPDVVPVVVVVVPPDDDDDPVVVVVVVCDDDDDDDDPVNVVVVVVVVVVD

Solvent-accessible surface area (backbone atoms only — not comparable to full-atom values): 12701 Å² total; per-residue (Å²): 114,73,70,59,54,52,51,49,49,51,51,47,52,49,50,49,50,51,54,50,44,68,73,40,42,58,61,52,44,50,49,51,48,54,51,52,51,51,52,49,52,51,51,51,52,53,50,52,51,47,52,52,50,37,54,51,40,45,52,53,33,50,55,41,52,52,51,40,51,53,48,49,54,52,29,53,51,30,53,75,69,66,39,60,76,56,28,54,53,35,52,52,52,43,54,52,42,51,55,47,36,56,53,34,49,54,50,32,54,56,40,50,59,50,48,50,56,48,50,58,53,48,54,55,52,50,51,53,52,52,53,49,48,53,51,41,52,51,51,44,52,52,51,50,50,53,51,50,52,53,52,51,51,54,50,53,69,60,42,48,60,54,57,52,46,50,51,48,50,52,51,57,66,69,65,64,75,94,83,65,66,76,64,57,61,60,57,69,73,68,73,69,84,87,81,76,76,71,60,60,58,69,74,61,72,78,78,89,86,87,75,87,51,75,65,62,56,51,54,58,55,56,68,63,70,81,110

Nearest PDB structures (foldseek):
  6zw4-assembly1_E  TM=6.319E-01  e=2.276E-04  Nostoc punctiforme
  4whe-assembly1_A  TM=9.590E-01  e=9.095E-03  Escherichia coli K-12
  7o40-assembly1_A  TM=6.174E-01  e=3.888E-04  Synechocystis sp. PCC 6803 substr. Kazusa
  8qbw-assembly1_A  TM=6.292E-01  e=9.489E-04  Nostoc punctiforme
  8qhw-assembly1_E  TM=6.291E-01  e=5.997E-03  Synechocystis sp. PCC 6803

Sequence (227 aa):
MFRTLNTLMRGAAARQEEALVDRFAVDLLDQKVRDCETNLRAAKATLAALISRHRTEQRQLEAVNDRLSDMTARAEEALKAGAEDLVLKAAQAIAELENERDTRQKAVESVTARVERMRDSLDRAHRRVVDLRQAAMLARATDQERKAQKRFSNTITRTSDMTEAEELVERIMGQRDPFEEDEILSEIDADLTGKTARDDLAAAGYGPKLKTSAEDVIARLKAKQDK

Secondary structure (DSSP, 8-state):
-HHHHHHHHHHHHHHHHHHHHHHHHHHHHHHHHHHHHHHHHHHHHHHHHHHHHHHHHHHHHHHHHHHHHHHHHHHHHHHHTT-HHHHHHHHHHHHHHHHHHHHHHHHHHHHHHHHHHHHHHHHHHHHHHHHHHHHHHHHHHHHHHHHHHHHHHHHHHTTHHHHHHHHHHHHHHT---SSSHHHHHHHHTTS-----TTSTTTTT------S--HHHHHHHHHTTT--

Radius of gyration: 45.37 Å; Cα contacts (8 Å, |Δi|>4): 66; chains: 1; bounding box: 102×58×119 Å

pLDDT: mean 74.8, std 20.01, range [34.88, 98.56]

Mean predicted aligned error: 17.52 Å

InterPro domains:
  IPR007157 PspA/VIPP1 [PF04012] (2-225)